Protein AF-0000000078666776 (afdb_homodimer)

pLDDT: mean 82.22, std 18.68, range [24.72, 98.38]

Sequence (382 aa):
MGSRRWSPWGASTTGSMFREFEDMRRDIERMFEETIQDIGRVPKELVREYETPSGKVREVGPLVYGYTATIGPDGKPKIREFGNVRPSLGAAATPMLSSELEPLADVITSDKEVKVTIDMPGVSKQDIKISAYDSTVEVSTVENAKRRYYKVVELPPETDIETAKSTFTNGILEITFNKKAKPKGREIKVEMGSRRWSPWGASTTGSMFREFEDMRRDIERMFEETIQDIGRVPKELVREYETPSGKVREVGPLVYGYTATIGPDGKPKIREFGNVRPSLGAAATPMLSSELEPLADVITSDKEVKVTIDMPGVSKQDIKISAYDSTVEVSTVENAKRRYYKVVELPPETDIETAKSTFTNGILEITFNKKAKPKGREIKVE

Structure (mmCIF, N/CA/C/O backbone):
data_AF-0000000078666776-model_v1
#
loop_
_entity.id
_entity.type
_entity.pdbx_description
1 polymer 'Putative heat shock protein Hsp20'
#
loop_
_atom_site.group_PDB
_atom_site.id
_atom_site.type_symbol
_atom_site.label_atom_id
_atom_site.label_alt_id
_atom_site.label_comp_id
_atom_site.label_asym_id
_atom_site.label_entity_id
_atom_site.label_seq_id
_atom_site.pdbx_PDB_ins_code
_atom_site.Cartn_x
_atom_site.Cartn_y
_atom_site.Cartn_z
_atom_site.occupancy
_atom_site.B_iso_or_equiv
_atom_site.auth_seq_id
_atom_site.auth_comp_id
_atom_site.auth_asym_id
_atom_site.auth_atom_id
_atom_site.pdbx_PDB_model_num
ATOM 1 N N . MET A 1 1 ? 31.906 26.391 -41.875 1 24.98 1 MET A N 1
ATOM 2 C CA . MET A 1 1 ? 32.562 25.984 -40.625 1 24.98 1 MET A CA 1
ATOM 3 C C . MET A 1 1 ? 31.516 25.578 -39.594 1 24.98 1 MET A C 1
ATOM 5 O O . MET A 1 1 ? 30.797 26.438 -39.062 1 24.98 1 MET A O 1
ATOM 9 N N . GLY A 1 2 ? 30.844 24.422 -39.656 1 29.48 2 GLY A N 1
ATOM 10 C CA . GLY A 1 2 ? 29.609 23.953 -39.031 1 29.48 2 GLY A CA 1
ATOM 11 C C . GLY A 1 2 ? 29.734 23.703 -37.562 1 29.48 2 GLY A C 1
ATOM 12 O O . GLY A 1 2 ? 30.688 23.094 -37.094 1 29.48 2 GLY A O 1
ATOM 13 N N . SER A 1 3 ? 29.234 24.594 -36.625 1 32.06 3 SER A N 1
ATOM 14 C CA . SER A 1 3 ? 29.344 24.703 -35.188 1 32.06 3 SER A CA 1
ATOM 15 C C . SER A 1 3 ? 28.828 23.453 -34.5 1 32.06 3 SER A C 1
ATOM 17 O O . SER A 1 3 ? 27.688 23.031 -34.719 1 32.06 3 SER A O 1
ATOM 19 N N . ARG A 1 4 ? 29.75 22.422 -34.25 1 33.62 4 ARG A N 1
ATOM 20 C CA . ARG A 1 4 ? 29.547 21.188 -33.5 1 33.62 4 ARG A CA 1
ATOM 21 C C . ARG A 1 4 ? 28.938 21.453 -32.125 1 33.62 4 ARG A C 1
ATOM 23 O O . ARG A 1 4 ? 29.531 22.156 -31.312 1 33.62 4 ARG A O 1
ATOM 30 N N . ARG A 1 5 ? 27.625 21.531 -31.984 1 31.36 5 ARG A N 1
ATOM 31 C CA . ARG A 1 5 ? 26.812 21.781 -30.797 1 31.36 5 ARG A CA 1
ATOM 32 C C . ARG A 1 5 ? 27.188 20.812 -29.672 1 31.36 5 ARG A C 1
ATOM 34 O O . ARG A 1 5 ? 26.75 19.672 -29.656 1 31.36 5 ARG A O 1
ATOM 41 N N . TRP A 1 6 ? 28.438 20.828 -29.094 1 29.7 6 TRP A N 1
ATOM 42 C CA . TRP A 1 6 ? 28.984 20.016 -28 1 29.7 6 TRP A CA 1
ATOM 43 C C . TRP A 1 6 ? 28.188 20.234 -26.719 1 29.7 6 TRP A C 1
ATOM 45 O O . TRP A 1 6 ? 28.141 21.344 -26.188 1 29.7 6 TRP A O 1
ATOM 55 N N . SER A 1 7 ? 26.906 19.953 -26.625 1 33.72 7 SER A N 1
ATOM 56 C CA . SER A 1 7 ? 26.328 20.281 -25.312 1 33.72 7 SER A CA 1
ATOM 57 C C . SER A 1 7 ? 27.016 19.5 -24.203 1 33.72 7 SER A C 1
ATOM 59 O O . SER A 1 7 ? 27.156 18.281 -24.281 1 33.72 7 SER A O 1
ATOM 61 N N . PRO A 1 8 ? 27.891 20 -23.344 1 32.22 8 PRO A N 1
ATOM 62 C CA . PRO A 1 8 ? 28.75 19.547 -22.25 1 32.22 8 PRO A CA 1
ATOM 63 C C . PRO A 1 8 ? 28.016 18.703 -21.219 1 32.22 8 PRO A C 1
ATOM 65 O O .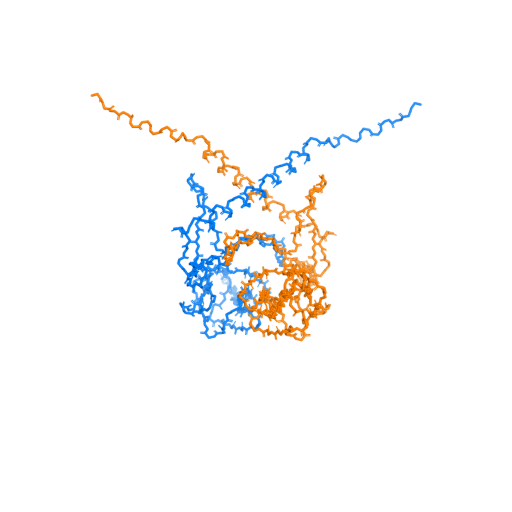 PRO A 1 8 ? 28.594 18.359 -20.172 1 32.22 8 PRO A O 1
ATOM 68 N N . TRP A 1 9 ? 26.719 18.781 -21.047 1 38.09 9 TRP A N 1
ATOM 69 C CA . TRP A 1 9 ? 26.172 17.969 -19.969 1 38.09 9 TRP A CA 1
ATOM 70 C C . TRP A 1 9 ? 26.469 16.484 -20.219 1 38.09 9 TRP A C 1
ATOM 72 O O . TRP A 1 9 ? 25.953 15.898 -21.172 1 38.09 9 TRP A O 1
ATOM 82 N N . GLY A 1 10 ? 27.641 15.891 -19.891 1 33.69 10 GLY A N 1
ATOM 83 C CA . GLY A 1 10 ? 28.375 14.719 -20.359 1 33.69 10 GLY A CA 1
ATOM 84 C C . GLY A 1 10 ? 27.641 13.422 -20.109 1 33.69 10 GLY A C 1
ATOM 85 O O . GLY A 1 10 ? 26.781 13.344 -19.234 1 33.69 10 GLY A O 1
ATOM 86 N N . ALA A 1 11 ? 27.516 12.383 -20.891 1 42.06 11 ALA A N 1
ATOM 87 C CA . ALA A 1 11 ? 27.062 11.008 -21.094 1 42.06 11 ALA A CA 1
ATOM 88 C C . ALA A 1 11 ? 27.359 10.141 -19.875 1 42.06 11 ALA A C 1
ATOM 90 O O . ALA A 1 11 ? 26.609 9.211 -19.578 1 42.06 11 ALA A O 1
ATOM 91 N N . SER A 1 12 ? 28.422 10.211 -18.969 1 44.97 12 SER A N 1
ATOM 92 C CA . SER A 1 12 ? 29 9.32 -17.969 1 44.97 12 SER A CA 1
ATOM 93 C C . SER A 1 12 ? 28.203 9.383 -16.656 1 44.97 12 SER A C 1
ATOM 95 O O . SER A 1 12 ? 27.953 8.352 -16.031 1 44.97 12 SER A O 1
ATOM 97 N N . THR A 1 13 ? 27.906 10.5 -16.094 1 48.16 13 THR A N 1
ATOM 98 C CA . THR A 1 13 ? 27.266 10.617 -14.789 1 48.16 13 THR A CA 1
ATOM 99 C C . THR A 1 13 ? 25.859 10.047 -14.828 1 48.16 13 THR A C 1
ATOM 101 O O . THR A 1 13 ? 25.438 9.328 -13.914 1 48.16 13 THR A O 1
ATOM 104 N N . THR A 1 14 ? 25.25 10.297 -15.883 1 51.97 14 THR A N 1
ATOM 105 C CA . THR A 1 14 ? 23.891 9.789 -16.016 1 51.97 14 THR A CA 1
ATOM 106 C C . THR A 1 14 ? 23.891 8.266 -16.141 1 51.97 14 THR A C 1
ATOM 108 O O . THR A 1 14 ? 23.078 7.586 -15.508 1 51.97 14 THR A O 1
ATOM 111 N N . GLY A 1 15 ? 24.906 7.797 -16.922 1 51 15 GLY A N 1
ATOM 112 C CA . GLY A 1 15 ? 25.062 6.359 -17.078 1 51 15 GLY A CA 1
ATOM 113 C C . GLY A 1 15 ? 25.344 5.645 -15.773 1 51 15 GLY A C 1
ATOM 114 O O . GLY A 1 15 ? 24.812 4.562 -15.523 1 51 15 GLY A O 1
ATOM 115 N N . SER A 1 16 ? 26.172 6.422 -14.859 1 55.5 16 SER A N 1
ATOM 116 C CA . SER A 1 16 ? 26.562 5.824 -13.586 1 55.5 16 SER A CA 1
ATOM 117 C C . SER A 1 16 ? 25.375 5.762 -12.625 1 55.5 16 SER A C 1
ATOM 119 O O . SER A 1 16 ? 25.141 4.727 -11.992 1 55.5 16 SER A O 1
ATOM 121 N N . MET A 1 17 ? 24.688 6.812 -12.672 1 53.75 17 MET A N 1
ATOM 122 C CA . MET A 1 17 ? 23.578 6.832 -11.727 1 53.75 17 MET A CA 1
ATOM 123 C C . MET A 1 17 ? 22.516 5.824 -12.117 1 53.75 17 MET A C 1
ATOM 125 O O . MET A 1 17 ? 21.953 5.145 -11.258 1 53.75 17 MET A O 1
ATOM 129 N N . PHE A 1 18 ? 22.391 5.699 -13.531 1 57.72 18 PHE A N 1
ATOM 130 C CA . PHE A 1 18 ? 21.422 4.719 -13.992 1 57.72 18 PHE A CA 1
ATOM 131 C C . PHE A 1 18 ? 21.859 3.305 -13.625 1 57.72 18 PHE A C 1
ATOM 133 O O . PHE A 1 18 ? 21.031 2.486 -13.195 1 57.72 18 PHE A O 1
ATOM 140 N N . ARG A 1 19 ? 23.062 3.109 -13.844 1 60.41 19 ARG A N 1
ATOM 141 C CA . ARG A 1 19 ? 23.594 1.802 -13.484 1 60.41 19 ARG A CA 1
ATOM 142 C C . ARG A 1 19 ? 23.469 1.542 -11.992 1 60.41 19 ARG A C 1
ATOM 144 O O . ARG A 1 19 ? 23.156 0.423 -11.57 1 60.41 19 ARG A O 1
ATOM 151 N N . GLU A 1 20 ? 23.594 2.658 -11.32 1 56.59 20 GLU A N 1
ATOM 152 C CA . GLU A 1 20 ? 23.5 2.52 -9.875 1 56.59 20 GLU A CA 1
ATOM 153 C C . GLU A 1 20 ? 22.062 2.201 -9.438 1 56.59 20 GLU A C 1
ATOM 155 O O . GLU A 1 20 ? 21.859 1.333 -8.586 1 56.59 20 GLU A O 1
ATOM 160 N N . PHE A 1 21 ? 21.141 2.742 -10.023 1 58.09 21 PHE A N 1
ATOM 161 C CA . PHE A 1 21 ? 19.734 2.482 -9.68 1 58.09 21 PHE A CA 1
ATOM 162 C C . PHE A 1 21 ? 19.344 1.069 -10.094 1 58.09 21 PHE A C 1
ATOM 164 O O . PHE A 1 21 ? 18.672 0.366 -9.328 1 58.09 21 PHE A O 1
ATOM 171 N N . GLU A 1 22 ? 19.688 0.823 -11.297 1 63.97 22 GLU A N 1
ATOM 172 C CA . GLU A 1 22 ? 19.406 -0.538 -11.742 1 63.97 22 GLU A CA 1
ATOM 173 C C . GLU A 1 22 ? 20.047 -1.567 -10.812 1 63.97 22 GLU A C 1
ATOM 175 O O . GLU A 1 22 ? 19.453 -2.611 -10.539 1 63.97 22 GLU A O 1
ATOM 180 N N . ASP A 1 23 ? 21.172 -1.152 -10.359 1 62.97 23 ASP A N 1
ATOM 181 C CA . ASP A 1 23 ? 21.859 -2.037 -9.414 1 62.97 23 ASP A CA 1
ATOM 182 C C . ASP A 1 23 ? 21.094 -2.109 -8.094 1 62.97 23 ASP A C 1
ATOM 184 O O . ASP A 1 23 ? 20.969 -3.184 -7.496 1 62.97 23 ASP A O 1
ATOM 188 N N . MET A 1 24 ? 20.562 -0.972 -7.691 1 62.91 24 MET A N 1
ATOM 189 C CA . MET A 1 24 ? 19.781 -0.947 -6.457 1 62.91 24 MET A CA 1
ATOM 190 C C . MET A 1 24 ? 18.531 -1.802 -6.59 1 62.91 24 MET A C 1
ATOM 192 O O . MET A 1 24 ? 18.219 -2.588 -5.695 1 62.91 24 MET A O 1
ATOM 196 N N . ARG A 1 25 ? 17.875 -1.648 -7.68 1 67.12 25 ARG A N 1
ATOM 197 C CA . ARG A 1 25 ? 16.672 -2.451 -7.93 1 67.12 25 ARG A CA 1
ATOM 198 C C . ARG A 1 25 ? 17 -3.941 -7.91 1 67.12 25 ARG A C 1
ATOM 200 O O . ARG A 1 25 ? 16.281 -4.734 -7.301 1 67.12 25 ARG A O 1
ATOM 207 N N . ARG A 1 26 ? 18.047 -4.23 -8.531 1 70.31 26 ARG A N 1
ATOM 208 C CA . ARG A 1 26 ? 18.469 -5.629 -8.57 1 70.31 26 ARG A CA 1
ATOM 209 C C . ARG A 1 26 ? 18.828 -6.133 -7.176 1 70.31 26 ARG A C 1
ATOM 211 O O . ARG A 1 26 ? 18.516 -7.277 -6.832 1 70.31 26 ARG A O 1
ATOM 218 N N . ASP A 1 27 ? 19.469 -5.18 -6.453 1 68.81 27 ASP A N 1
ATOM 219 C CA . ASP A 1 27 ? 19.828 -5.551 -5.09 1 68.81 27 ASP A CA 1
ATOM 220 C C . ASP A 1 27 ? 18.578 -5.758 -4.227 1 68.81 27 ASP A C 1
ATOM 222 O O . ASP A 1 27 ? 18.516 -6.703 -3.439 1 68.81 27 ASP A O 1
ATOM 226 N N . ILE A 1 28 ? 17.609 -4.945 -4.48 1 70.56 28 ILE A N 1
ATOM 227 C CA . ILE A 1 28 ? 16.375 -5.062 -3.732 1 70.56 28 ILE A CA 1
ATOM 228 C C . ILE A 1 28 ? 15.664 -6.367 -4.105 1 70.56 28 ILE A C 1
ATOM 230 O O . ILE A 1 28 ? 15.227 -7.113 -3.227 1 70.56 28 ILE A O 1
ATOM 234 N N . GLU A 1 29 ? 15.664 -6.562 -5.32 1 75 29 GLU A N 1
ATOM 235 C CA . GLU A 1 29 ? 15.039 -7.797 -5.789 1 75 29 GLU A CA 1
ATOM 236 C C . GLU A 1 29 ? 15.75 -9.023 -5.227 1 75 29 GLU A C 1
ATOM 238 O O . GLU A 1 29 ? 15.109 -9.977 -4.781 1 75 29 GLU A O 1
ATOM 243 N N . ARG A 1 30 ? 17.016 -8.906 -5.223 1 76.12 30 ARG A N 1
ATOM 244 C CA . ARG A 1 30 ? 17.812 -10.016 -4.691 1 76.12 30 ARG A CA 1
ATOM 245 C C . ARG A 1 30 ? 17.578 -10.18 -3.195 1 76.12 30 ARG A C 1
ATOM 247 O O . ARG A 1 30 ? 17.422 -11.297 -2.705 1 76.12 30 ARG A O 1
ATOM 254 N N . MET A 1 31 ? 17.531 -9.078 -2.576 1 75.62 31 MET A N 1
ATOM 255 C CA . MET A 1 31 ? 17.297 -9.102 -1.136 1 75.62 31 MET A CA 1
ATOM 256 C C . MET A 1 31 ? 15.945 -9.719 -0.818 1 75.62 31 MET A C 1
ATOM 258 O O . MET A 1 31 ? 15.836 -10.57 0.071 1 75.62 31 MET A O 1
ATOM 262 N N . PHE A 1 32 ? 14.977 -9.406 -1.55 1 80.25 32 PHE A N 1
ATOM 263 C CA . PHE A 1 32 ? 13.641 -9.938 -1.323 1 80.25 32 PHE A CA 1
ATOM 264 C C . PHE A 1 32 ? 13.594 -11.43 -1.642 1 80.25 32 PHE A C 1
ATOM 266 O O . PHE A 1 32 ? 12.961 -12.203 -0.915 1 80.25 32 PHE A O 1
ATOM 273 N N . GLU A 1 33 ? 14.242 -11.703 -2.65 1 82.06 33 GLU A N 1
ATOM 274 C CA . GLU A 1 33 ? 14.266 -13.109 -3.033 1 82.06 33 GLU A CA 1
ATOM 275 C C . GLU A 1 33 ? 14.938 -13.961 -1.962 1 82.06 33 GLU A C 1
ATOM 277 O O . GLU A 1 33 ? 14.422 -15.016 -1.582 1 82.06 33 GLU A O 1
ATOM 282 N N . GLU A 1 34 ? 15.984 -13.453 -1.483 1 80.06 34 GLU A N 1
ATOM 283 C CA . GLU A 1 34 ? 16.719 -14.188 -0.458 1 80.06 34 GLU A CA 1
ATOM 284 C C . GLU A 1 34 ? 15.938 -14.227 0.856 1 80.06 34 GLU A C 1
ATOM 286 O O . GLU A 1 34 ? 15.867 -15.266 1.513 1 80.06 34 GLU A O 1
ATOM 291 N N . THR A 1 35 ? 15.383 -13.164 1.166 1 79.25 35 THR A N 1
ATOM 292 C CA . THR A 1 35 ? 14.695 -13.023 2.449 1 79.25 35 THR A CA 1
ATOM 293 C C . THR A 1 35 ? 13.469 -13.93 2.506 1 79.25 35 THR A C 1
ATOM 295 O O . THR A 1 35 ? 13.273 -14.656 3.48 1 79.25 35 THR A O 1
ATOM 298 N N . ILE A 1 36 ? 12.75 -13.953 1.398 1 83.31 36 ILE A N 1
ATOM 299 C CA . ILE A 1 36 ? 11.484 -14.68 1.421 1 83.31 36 ILE A CA 1
ATOM 300 C C . ILE A 1 36 ? 11.75 -16.188 1.388 1 83.31 36 ILE A C 1
ATOM 302 O O . ILE A 1 36 ? 10.891 -16.984 1.772 1 83.31 36 ILE A O 1
ATOM 306 N N . GLN A 1 37 ? 12.953 -16.484 0.99 1 84.56 37 GLN A N 1
ATOM 307 C CA . GLN A 1 37 ? 13.289 -17.906 0.882 1 84.56 37 GLN A CA 1
ATOM 308 C C . GLN A 1 37 ? 13.875 -18.422 2.186 1 84.56 37 GLN A C 1
ATOM 310 O O . GLN A 1 37 ? 13.953 -19.641 2.393 1 84.56 37 GLN A O 1
ATOM 315 N N . ASP A 1 38 ? 14.273 -17.5 2.98 1 85.38 38 ASP A N 1
ATOM 316 C CA . ASP A 1 38 ? 14.766 -17.891 4.297 1 85.38 38 ASP A CA 1
ATOM 317 C C . ASP A 1 38 ? 13.617 -18.062 5.285 1 85.38 38 ASP A C 1
ATOM 319 O O . ASP A 1 38 ? 13.422 -17.219 6.176 1 85.38 38 ASP A O 1
ATOM 323 N N . ILE A 1 39 ? 13 -19.188 5.285 1 84.75 39 ILE A N 1
ATOM 324 C CA . ILE A 1 39 ? 11.742 -19.453 5.973 1 84.75 39 ILE A CA 1
ATOM 325 C C . ILE A 1 39 ? 11.938 -19.297 7.48 1 84.75 39 ILE A C 1
ATOM 327 O O . ILE A 1 39 ? 11.008 -18.906 8.195 1 84.75 39 ILE A O 1
ATOM 331 N N . GLY A 1 40 ? 13.109 -19.594 7.895 1 88.56 40 GLY A N 1
ATOM 332 C CA . GLY A 1 40 ? 13.383 -19.484 9.312 1 88.56 40 GLY A CA 1
ATOM 333 C C . GLY A 1 40 ? 13.312 -18.047 9.82 1 88.56 40 GLY A C 1
ATOM 334 O O . GLY A 1 40 ? 13.109 -17.812 11.016 1 88.56 40 GLY A O 1
ATOM 335 N N . ARG A 1 41 ? 13.359 -17.141 8.945 1 88.75 41 ARG A N 1
ATOM 336 C CA . ARG A 1 41 ? 13.367 -15.734 9.336 1 88.75 41 ARG A CA 1
ATOM 337 C C . ARG A 1 41 ? 11.984 -15.109 9.156 1 88.75 41 ARG A C 1
ATOM 339 O O . ARG A 1 41 ? 11.719 -14.023 9.672 1 88.75 41 ARG A O 1
ATOM 346 N N . VAL A 1 42 ? 11.195 -15.812 8.422 1 91.75 42 VAL A N 1
ATOM 347 C CA . VAL A 1 42 ? 9.875 -15.273 8.141 1 91.75 42 VAL A CA 1
ATOM 348 C C . VAL A 1 42 ? 8.93 -15.578 9.297 1 91.75 42 VAL A C 1
ATOM 350 O O . VAL A 1 42 ? 8.867 -16.719 9.773 1 91.75 42 VAL A O 1
ATOM 353 N N . PRO A 1 43 ? 8.289 -14.531 9.742 1 93.5 43 PRO A N 1
ATOM 354 C CA . PRO A 1 43 ? 7.309 -14.797 10.797 1 93.5 43 PRO A CA 1
ATOM 355 C C . PRO A 1 43 ? 6.32 -15.898 10.422 1 93.5 43 PRO A C 1
ATOM 357 O O . PRO A 1 43 ? 5.883 -15.977 9.266 1 93.5 43 PRO A O 1
ATOM 360 N N . LYS A 1 44 ? 5.965 -16.672 11.375 1 92.62 44 LYS A N 1
ATOM 361 C CA . LYS A 1 44 ? 5.121 -17.844 11.156 1 92.62 44 LYS A CA 1
ATOM 362 C C . LYS A 1 44 ? 3.766 -17.438 10.578 1 92.62 44 LYS A C 1
ATOM 364 O O . LYS A 1 44 ? 3.166 -18.188 9.805 1 92.62 44 LYS A O 1
ATOM 369 N N . GLU A 1 45 ? 3.344 -16.25 10.898 1 92.81 45 GLU A N 1
ATOM 370 C CA . GLU A 1 45 ? 2.035 -15.773 10.461 1 92.81 45 GLU A CA 1
ATOM 371 C C . GLU A 1 45 ? 2.016 -15.523 8.953 1 92.81 45 GLU A C 1
ATOM 373 O O . GLU A 1 45 ? 0.945 -15.398 8.352 1 92.81 45 GLU A O 1
ATOM 378 N N . LEU A 1 46 ? 3.221 -15.492 8.367 1 93.19 46 LEU A N 1
ATOM 379 C CA . LEU A 1 46 ? 3.32 -15.234 6.934 1 93.19 46 LEU A CA 1
ATOM 380 C C . LEU A 1 46 ? 3.605 -16.531 6.172 1 93.19 46 LEU A C 1
ATOM 382 O O . LEU A 1 46 ? 3.898 -16.5 4.977 1 93.19 46 LEU A O 1
ATOM 386 N N . VAL A 1 47 ? 3.525 -17.594 6.902 1 93.5 47 VAL A N 1
ATOM 387 C CA . VAL A 1 47 ? 3.812 -18.891 6.297 1 93.5 47 VAL A CA 1
ATOM 388 C C . VAL A 1 47 ? 2.598 -19.812 6.426 1 93.5 47 VAL A C 1
ATOM 390 O O . VAL A 1 47 ? 2.057 -19.984 7.523 1 93.5 47 VAL A O 1
ATOM 393 N N . ARG A 1 48 ? 2.178 -20.25 5.297 1 91.5 48 ARG A N 1
ATOM 394 C CA . ARG A 1 48 ? 1.113 -21.25 5.273 1 91.5 48 ARG A CA 1
ATOM 395 C C . ARG A 1 48 ? 1.605 -22.562 4.664 1 91.5 48 ARG A C 1
ATOM 397 O O . ARG A 1 48 ? 2.088 -22.578 3.531 1 91.5 48 ARG A O 1
ATOM 404 N N . GLU A 1 49 ? 1.458 -23.578 5.406 1 92.25 49 GLU A N 1
ATOM 405 C CA . GLU A 1 49 ? 1.886 -24.891 4.934 1 92.25 49 GLU A CA 1
ATOM 406 C C . GLU A 1 49 ? 0.729 -25.875 4.949 1 92.25 49 GLU A C 1
ATOM 408 O O . GLU A 1 49 ? -0.048 -25.922 5.902 1 92.25 49 GLU A O 1
ATOM 413 N N . TYR A 1 50 ? 0.63 -26.516 3.801 1 91.12 50 TYR A N 1
ATOM 414 C CA . TYR A 1 50 ? -0.41 -27.531 3.738 1 91.12 50 TYR A CA 1
ATOM 415 C C . TYR A 1 50 ? -0.007 -28.672 2.803 1 91.12 50 TYR A C 1
ATOM 417 O O . TYR A 1 50 ? 0.939 -28.531 2.023 1 91.12 50 TYR A O 1
ATOM 425 N N . GLU A 1 51 ? -0.719 -29.828 3.016 1 92.38 51 GLU A N 1
ATOM 426 C CA . GLU A 1 51 ? -0.413 -31.031 2.234 1 92.38 51 GLU A CA 1
ATOM 427 C C . GLU A 1 51 ? -1.338 -31.141 1.025 1 92.38 51 GLU A C 1
ATOM 429 O O . GLU A 1 51 ? -2.533 -30.859 1.12 1 92.38 51 GLU A O 1
ATOM 434 N N . THR A 1 52 ? -0.739 -31.453 -0.095 1 85.06 52 THR A N 1
ATOM 435 C CA . THR A 1 52 ? -1.482 -31.781 -1.309 1 85.06 52 THR A CA 1
ATOM 436 C C . THR A 1 52 ? -1.134 -33.188 -1.8 1 85.06 52 THR A C 1
ATOM 438 O O . THR A 1 52 ? -0.195 -33.812 -1.3 1 85.06 52 THR A O 1
ATOM 441 N N . PRO A 1 53 ? -1.942 -33.719 -2.631 1 84.31 53 PRO A N 1
ATOM 442 C CA . PRO A 1 53 ? -1.585 -35.031 -3.182 1 84.31 53 PRO A CA 1
ATOM 443 C C . PRO A 1 53 ? -0.196 -35.031 -3.814 1 84.31 53 PRO A C 1
ATOM 445 O O . PRO A 1 53 ? 0.459 -36.062 -3.852 1 84.31 53 PRO A O 1
ATOM 448 N N . SER A 1 54 ? 0.324 -33.938 -4.246 1 84.44 54 SER A N 1
ATOM 449 C CA . SER A 1 54 ? 1.61 -33.812 -4.922 1 84.44 54 SER A CA 1
ATOM 450 C C . SER A 1 54 ? 2.73 -33.5 -3.936 1 84.44 54 SER A C 1
ATOM 452 O O . SER A 1 54 ? 3.891 -33.375 -4.328 1 84.44 54 SER A O 1
ATOM 454 N N . GLY A 1 55 ? 2.348 -33.406 -2.682 1 88.31 55 GLY A N 1
ATOM 455 C CA . GLY A 1 55 ? 3.359 -33.156 -1.666 1 88.31 55 GLY A CA 1
ATOM 456 C C . GLY A 1 55 ? 3.068 -31.922 -0.83 1 88.31 55 GLY A C 1
ATOM 457 O O . GLY A 1 55 ? 1.994 -31.328 -0.939 1 88.31 55 GLY A O 1
ATOM 458 N N . LYS A 1 56 ? 4.07 -31.609 0.014 1 90.62 56 LYS A N 1
ATOM 459 C CA . LYS A 1 56 ? 3.928 -30.469 0.909 1 90.62 56 LYS A CA 1
ATOM 460 C C . LYS A 1 56 ? 4.098 -29.141 0.153 1 90.62 56 LYS A C 1
ATOM 462 O O . LYS A 1 56 ? 5.008 -29.016 -0.667 1 90.62 56 LYS A O 1
ATOM 467 N N . VAL A 1 57 ? 3.158 -28.25 0.404 1 90.44 57 VAL A N 1
ATOM 468 C CA . VAL A 1 57 ? 3.189 -26.938 -0.244 1 90.44 57 VAL A CA 1
ATOM 469 C C . VAL A 1 57 ? 3.35 -25.844 0.808 1 90.44 57 VAL A C 1
ATOM 471 O O . VAL A 1 57 ? 2.762 -25.922 1.889 1 90.44 57 VAL A O 1
ATOM 474 N N . ARG A 1 58 ? 4.219 -24.891 0.462 1 90.19 58 ARG A N 1
ATOM 475 C CA . ARG A 1 58 ? 4.438 -23.766 1.363 1 90.19 58 ARG A CA 1
ATOM 476 C C . ARG A 1 58 ? 4.219 -22.438 0.643 1 90.19 58 ARG A C 1
ATOM 478 O O . ARG A 1 58 ? 4.762 -22.219 -0.442 1 90.19 58 ARG A O 1
ATOM 485 N N . GLU A 1 59 ? 3.35 -21.688 1.23 1 91.62 59 GLU A N 1
ATOM 486 C CA . GLU A 1 59 ? 3.139 -20.312 0.758 1 91.62 59 GLU A CA 1
ATOM 487 C C . GLU A 1 59 ? 3.703 -19.297 1.744 1 91.62 59 GLU A C 1
ATOM 489 O O . GLU A 1 59 ? 3.596 -19.484 2.959 1 91.62 59 GLU A O 1
ATOM 494 N N . VAL A 1 60 ? 4.371 -18.266 1.194 1 93.38 60 VAL A N 1
ATOM 495 C CA . VAL A 1 60 ? 5.004 -17.281 2.053 1 93.38 60 VAL A CA 1
ATOM 496 C C . VAL A 1 60 ? 4.605 -15.875 1.601 1 93.38 60 VAL A C 1
ATOM 498 O O . VAL A 1 60 ? 4.555 -15.594 0.401 1 93.38 60 VAL A O 1
ATOM 501 N N . GLY A 1 61 ? 4.465 -14.984 2.682 1 91.06 61 GLY A N 1
ATOM 502 C CA . GLY A 1 61 ? 4.316 -13.57 2.391 1 91.06 61 GLY A CA 1
ATOM 503 C C . GLY A 1 61 ? 2.936 -13.031 2.721 1 91.06 61 GLY A C 1
ATOM 504 O O . GLY A 1 61 ? 2.146 -13.711 3.389 1 91.06 61 GLY A O 1
ATOM 505 N N . PRO A 1 62 ? 2.596 -11.961 2.238 1 92.31 62 PRO A N 1
ATOM 506 C CA . PRO A 1 62 ? 3.467 -11.078 1.455 1 92.31 62 PRO A CA 1
ATOM 507 C C . PRO A 1 62 ? 4.473 -10.32 2.318 1 92.31 62 PRO A C 1
ATOM 509 O O . PRO A 1 62 ? 4.156 -9.938 3.447 1 92.31 62 PRO A O 1
ATOM 512 N N . LEU A 1 63 ? 5.68 -10.133 1.775 1 92.88 63 LEU A N 1
ATOM 513 C CA . LEU A 1 63 ? 6.562 -9.062 2.229 1 92.88 63 LEU A CA 1
ATOM 514 C C . LEU A 1 63 ? 6.309 -7.781 1.446 1 92.88 63 LEU A C 1
ATOM 516 O O . LEU A 1 63 ? 6.109 -7.82 0.23 1 92.88 63 LEU A O 1
ATOM 520 N N . VAL A 1 64 ? 6.25 -6.77 2.15 1 93.69 64 VAL A N 1
ATOM 521 C CA . VAL A 1 64 ? 5.961 -5.477 1.539 1 93.69 64 VAL A CA 1
ATOM 522 C C . VAL A 1 64 ? 6.957 -4.434 2.037 1 93.69 64 VAL A C 1
ATOM 524 O O . VAL A 1 64 ? 7.238 -4.359 3.236 1 93.69 64 VAL A O 1
ATOM 527 N N . TYR A 1 65 ? 7.484 -3.65 1.055 1 89.81 65 TYR A N 1
ATOM 528 C CA . TYR A 1 65 ? 8.312 -2.494 1.385 1 89.81 65 TYR A CA 1
ATOM 529 C C . TYR A 1 65 ? 8.086 -1.358 0.396 1 89.81 65 TYR A C 1
ATOM 531 O O . TYR A 1 65 ? 8.055 -1.578 -0.817 1 89.81 65 TYR A O 1
ATOM 539 N N . GLY A 1 66 ? 7.891 -0.105 1 1 88.88 66 GLY A N 1
ATOM 540 C CA . GLY A 1 66 ? 7.68 1.024 0.107 1 88.88 66 GLY A CA 1
ATOM 541 C C . GLY A 1 66 ? 7.82 2.367 0.799 1 88.88 66 GLY A C 1
ATOM 542 O O . GLY A 1 66 ? 8.109 2.426 1.996 1 88.88 66 GLY A O 1
ATOM 543 N N . TYR A 1 67 ? 7.652 3.441 -0.061 1 88.19 67 TYR A N 1
ATOM 544 C CA . TYR A 1 67 ? 7.73 4.828 0.38 1 88.19 67 TYR A CA 1
ATOM 545 C C . TYR A 1 67 ? 6.539 5.629 -0.126 1 88.19 67 TYR A C 1
ATOM 547 O O . TYR A 1 67 ? 5.973 5.316 -1.175 1 88.19 67 TYR A O 1
ATOM 555 N N . THR A 1 68 ? 6.238 6.535 0.667 1 92.94 68 THR A N 1
ATOM 556 C CA . THR A 1 68 ? 5.266 7.535 0.235 1 92.94 68 THR A CA 1
ATOM 557 C C . THR A 1 68 ? 5.805 8.945 0.464 1 92.94 68 THR A C 1
ATOM 559 O O . THR A 1 68 ? 6.625 9.164 1.356 1 92.94 68 THR A O 1
ATOM 562 N N . ALA A 1 69 ? 5.371 9.844 -0.413 1 92.12 69 ALA A N 1
ATOM 563 C CA . ALA A 1 69 ? 5.75 11.242 -0.252 1 92.12 69 ALA A CA 1
ATOM 564 C C . ALA A 1 69 ? 4.551 12.164 -0.465 1 92.12 69 ALA A C 1
ATOM 566 O O . ALA A 1 69 ? 3.771 11.969 -1.402 1 92.12 69 ALA A O 1
ATOM 567 N N . THR A 1 70 ? 4.441 13.133 0.411 1 92.88 70 THR A N 1
ATOM 568 C CA . THR A 1 70 ? 3.387 14.141 0.31 1 92.88 70 THR A CA 1
ATOM 569 C C . THR A 1 70 ? 3.924 15.523 0.662 1 92.88 70 THR A C 1
ATOM 571 O O . THR A 1 70 ? 4.992 15.648 1.262 1 92.88 70 THR A O 1
ATOM 574 N N . ILE A 1 71 ? 3.252 16.5 0.163 1 91.25 71 ILE A N 1
ATOM 575 C CA . ILE A 1 71 ? 3.387 17.859 0.638 1 91.25 71 ILE A CA 1
ATOM 576 C C . ILE A 1 71 ? 2.049 18.359 1.188 1 91.25 71 ILE A C 1
ATOM 578 O O . ILE A 1 71 ? 1.043 18.359 0.475 1 91.25 71 ILE A O 1
ATOM 582 N N . GLY A 1 72 ? 2.025 18.688 2.422 1 88 72 GLY A N 1
ATOM 583 C CA . GLY A 1 72 ? 0.827 19.234 3.037 1 88 72 GLY A CA 1
ATOM 584 C C . GLY A 1 72 ? 0.759 20.75 2.973 1 88 72 GLY A C 1
ATOM 585 O O . GLY A 1 72 ? 1.512 21.375 2.227 1 88 72 GLY A O 1
ATOM 586 N N . PRO A 1 73 ? -0.171 21.281 3.738 1 86.62 73 PRO A N 1
ATOM 587 C CA . PRO A 1 73 ? -0.369 22.734 3.713 1 86.62 73 PRO A CA 1
ATOM 588 C C . PRO A 1 73 ? 0.867 23.5 4.168 1 86.62 73 PRO A C 1
ATOM 590 O O . PRO A 1 73 ? 1.019 24.688 3.84 1 86.62 73 PRO A O 1
ATOM 593 N N . ASP A 1 74 ? 1.725 22.859 4.898 1 83.88 74 ASP A N 1
ATOM 594 C CA . ASP A 1 74 ? 2.908 23.531 5.41 1 83.88 74 ASP A CA 1
ATOM 595 C C . ASP A 1 74 ? 3.994 23.641 4.34 1 83.88 74 ASP A C 1
ATOM 597 O O . ASP A 1 74 ? 5.023 24.281 4.547 1 83.88 74 ASP A O 1
ATOM 601 N N . GLY A 1 75 ? 3.805 22.938 3.252 1 87.12 75 GLY A N 1
ATOM 602 C CA . GLY A 1 75 ? 4.695 23.062 2.107 1 87.12 75 GLY A CA 1
ATOM 603 C C . GLY A 1 75 ? 5.934 22.188 2.221 1 87.12 75 GLY A C 1
ATOM 604 O O . GLY A 1 75 ? 6.789 22.203 1.33 1 87.12 75 GLY A O 1
ATOM 605 N N . LYS A 1 76 ? 6.016 21.469 3.281 1 87.81 76 LYS A N 1
ATOM 606 C CA . LYS A 1 76 ? 7.215 20.656 3.498 1 87.81 76 LYS A CA 1
ATOM 607 C C . LYS A 1 76 ? 6.992 19.219 3.061 1 87.81 76 LYS A C 1
ATOM 609 O O . LYS A 1 76 ? 6 18.594 3.439 1 87.81 76 LYS A O 1
ATOM 614 N N . PRO A 1 77 ? 7.945 18.688 2.299 1 89.5 77 PRO A N 1
ATOM 615 C CA . PRO A 1 77 ? 7.809 17.281 1.917 1 89.5 77 PRO A CA 1
ATOM 616 C C . PRO A 1 77 ? 7.977 16.328 3.1 1 89.5 77 PRO A C 1
ATOM 618 O O . PRO A 1 77 ? 8.844 16.547 3.953 1 89.5 77 PRO A O 1
ATOM 621 N N . LYS A 1 78 ? 7.121 15.414 3.146 1 89.06 78 LYS A N 1
ATOM 622 C CA . LYS A 1 78 ? 7.207 14.336 4.133 1 89.06 78 LYS A CA 1
ATOM 623 C C . LYS A 1 78 ? 7.34 12.977 3.455 1 89.06 78 LYS A C 1
ATOM 625 O O . LYS A 1 78 ? 6.5 12.602 2.635 1 89.06 78 LYS A O 1
ATOM 630 N N . ILE A 1 79 ? 8.367 12.273 3.771 1 89.38 79 ILE A N 1
ATOM 631 C CA . ILE A 1 79 ? 8.617 10.945 3.211 1 89.38 79 ILE A CA 1
ATOM 632 C C . ILE A 1 79 ? 8.508 9.891 4.309 1 89.38 79 ILE A C 1
ATOM 634 O O . ILE A 1 79 ? 9.086 10.047 5.387 1 89.38 79 ILE A O 1
ATOM 638 N N . ARG A 1 80 ? 7.797 8.852 3.992 1 87.31 80 ARG A N 1
ATOM 639 C CA . ARG A 1 80 ? 7.547 7.797 4.973 1 87.31 80 ARG A CA 1
ATOM 640 C C . ARG A 1 80 ? 7.73 6.418 4.355 1 87.31 80 ARG A C 1
ATOM 642 O O . ARG A 1 80 ? 7.418 6.211 3.182 1 87.31 80 ARG A O 1
ATOM 649 N N . GLU A 1 81 ? 8.242 5.578 5.215 1 87.5 81 GLU A N 1
ATOM 650 C CA . GLU A 1 81 ? 8.312 4.172 4.828 1 87.5 81 GLU A CA 1
ATOM 651 C C . GLU A 1 81 ? 7.074 3.406 5.281 1 87.5 81 GLU A C 1
ATOM 653 O O . GLU A 1 81 ? 6.391 3.824 6.219 1 87.5 81 GLU A O 1
ATOM 658 N N . PHE A 1 82 ? 6.777 2.295 4.535 1 92.5 82 PHE A N 1
ATOM 659 C CA . PHE A 1 82 ? 5.699 1.409 4.961 1 92.5 82 PHE A CA 1
ATOM 660 C C . PHE A 1 82 ? 5.992 -0.031 4.559 1 92.5 82 PHE A C 1
ATOM 662 O O . PHE A 1 82 ? 6.949 -0.294 3.83 1 92.5 82 PHE A O 1
ATOM 669 N N . GLY A 1 83 ? 5.172 -0.928 5.195 1 94.81 83 GLY A N 1
ATOM 670 C CA . GLY A 1 83 ? 5.355 -2.346 4.922 1 94.81 83 GLY A CA 1
ATOM 671 C C . GLY A 1 83 ? 5.773 -3.137 6.148 1 94.81 83 GLY A C 1
ATOM 672 O O . GLY A 1 83 ? 5.512 -2.727 7.277 1 94.81 83 GLY A O 1
ATOM 673 N N . ASN A 1 84 ? 6.293 -4.316 5.859 1 94.56 84 ASN A N 1
ATOM 674 C CA . ASN A 1 84 ? 6.668 -5.188 6.969 1 94.56 84 ASN A CA 1
ATOM 675 C C . ASN A 1 84 ? 8.125 -5.621 6.875 1 94.56 84 ASN A C 1
ATOM 677 O O . ASN A 1 84 ? 8.523 -6.605 7.5 1 94.56 84 ASN A O 1
ATOM 681 N N . VAL A 1 85 ? 8.859 -4.879 6.031 1 87.56 85 VAL A N 1
ATOM 682 C CA . VAL A 1 85 ? 10.312 -5.039 5.938 1 87.56 85 VAL A CA 1
ATOM 683 C C . VAL A 1 85 ? 11 -3.752 6.391 1 87.56 85 VAL A C 1
ATOM 685 O O . VAL A 1 85 ? 10.703 -2.668 5.879 1 87.56 85 VAL A O 1
ATOM 688 N N . ARG A 1 86 ? 11.805 -3.887 7.414 1 80.06 86 ARG A N 1
ATOM 689 C CA . ARG A 1 86 ? 12.539 -2.719 7.891 1 80.06 86 ARG A CA 1
ATOM 690 C C . ARG A 1 86 ? 14.031 -2.871 7.633 1 80.06 86 ARG A C 1
ATOM 692 O O . ARG A 1 86 ? 14.617 -3.91 7.945 1 80.06 86 ARG A O 1
ATOM 699 N N . PRO A 1 87 ? 14.539 -1.829 6.902 1 64.31 87 PRO A N 1
ATOM 700 C CA . PRO A 1 87 ? 15.977 -1.914 6.668 1 64.31 87 PRO A CA 1
ATOM 701 C C . PRO A 1 87 ? 16.797 -1.851 7.961 1 64.31 87 PRO A C 1
ATOM 703 O O . PRO A 1 87 ? 16.391 -1.186 8.914 1 64.31 87 PRO A O 1
ATOM 706 N N . SER A 1 88 ? 17.594 -2.879 8.211 1 58.06 88 SER A N 1
ATOM 707 C CA . SER A 1 88 ? 18.438 -2.889 9.391 1 58.06 88 SER A CA 1
ATOM 708 C C . SER A 1 88 ? 19.656 -1.975 9.211 1 58.06 88 SER A C 1
ATOM 710 O O . SER A 1 88 ? 20.203 -1.871 8.109 1 58.06 88 SER A O 1
ATOM 712 N N . LEU A 1 89 ? 19.797 -0.965 10 1 52.25 89 LEU A N 1
ATOM 713 C CA . LEU A 1 89 ? 20.906 -0.023 9.984 1 52.25 89 LEU A CA 1
ATOM 714 C C . LEU A 1 89 ? 22.219 -0.723 10.336 1 52.25 89 LEU A C 1
ATOM 716 O O . LEU A 1 89 ? 23.297 -0.156 10.164 1 52.25 89 LEU A O 1
ATOM 720 N N . GLY A 1 90 ? 22.188 -1.972 10.82 1 45.44 90 GLY A N 1
ATOM 721 C CA . GLY A 1 90 ? 23.453 -2.49 11.312 1 45.44 90 GLY A CA 1
ATOM 722 C C . GLY A 1 90 ? 24.234 -3.279 10.273 1 45.44 90 GLY A C 1
ATOM 723 O O . GLY A 1 90 ? 23.766 -3.438 9.141 1 45.44 90 GLY A O 1
ATOM 724 N N . ALA A 1 91 ? 25.453 -3.568 10.617 1 45.47 91 ALA A N 1
ATOM 725 C CA . ALA A 1 91 ? 26.469 -4.32 9.875 1 45.47 91 ALA A CA 1
ATOM 726 C C . ALA A 1 91 ? 25.859 -5.562 9.227 1 45.47 91 ALA A C 1
ATOM 728 O O . ALA A 1 91 ? 26.297 -5.992 8.156 1 45.47 91 ALA A O 1
ATOM 729 N N . ALA A 1 92 ? 25.203 -6.352 10.047 1 48.91 92 ALA A N 1
ATOM 730 C CA . ALA A 1 92 ? 24.578 -7.559 9.508 1 48.91 92 ALA A CA 1
ATOM 731 C C . ALA A 1 92 ? 23.219 -7.25 8.891 1 48.91 92 ALA A C 1
ATOM 733 O O . ALA A 1 92 ? 22.312 -6.766 9.578 1 48.91 92 ALA A O 1
ATOM 734 N N . ALA A 1 93 ? 23.125 -6.523 7.68 1 54.12 93 ALA A N 1
ATOM 735 C CA . ALA A 1 93 ? 22.219 -5.926 6.707 1 54.12 93 ALA A CA 1
ATOM 736 C C . ALA A 1 93 ? 20.938 -6.762 6.555 1 54.12 93 ALA A C 1
ATOM 738 O O . ALA A 1 93 ? 20.391 -6.855 5.457 1 54.12 93 ALA A O 1
ATOM 739 N N . THR A 1 94 ? 20.641 -7.551 7.664 1 64.44 94 THR A N 1
ATOM 740 C CA . THR A 1 94 ? 19.469 -8.352 7.348 1 64.44 94 THR A CA 1
ATOM 741 C C . THR A 1 94 ? 18.188 -7.598 7.723 1 64.44 94 THR A C 1
ATOM 743 O O . THR A 1 94 ? 18.031 -7.156 8.859 1 64.44 94 THR A O 1
ATOM 746 N N . PRO A 1 95 ? 17.406 -7.43 6.844 1 74.81 95 PRO A N 1
ATOM 747 C CA . PRO A 1 95 ? 16.156 -6.734 7.141 1 74.81 95 PRO A CA 1
ATOM 748 C C . PRO A 1 95 ? 15.32 -7.445 8.203 1 74.81 95 PRO A C 1
ATOM 750 O O . PRO A 1 95 ? 15.359 -8.672 8.305 1 74.81 95 PRO A O 1
ATOM 753 N N . MET A 1 96 ? 14.859 -6.621 9.086 1 84.62 96 MET A N 1
ATOM 754 C CA . MET A 1 96 ? 13.906 -7.156 10.055 1 84.62 96 MET A CA 1
ATOM 755 C C . MET A 1 96 ? 12.523 -7.316 9.438 1 84.62 96 MET A C 1
ATOM 757 O O . MET A 1 96 ? 12.031 -6.402 8.773 1 84.62 96 MET A O 1
ATOM 761 N N . LEU A 1 97 ? 12 -8.5 9.664 1 90.5 97 LEU A N 1
ATOM 762 C CA . LEU A 1 97 ? 10.68 -8.797 9.125 1 90.5 97 LEU A CA 1
ATOM 763 C C . LEU A 1 97 ? 9.633 -8.82 10.234 1 90.5 97 LEU A C 1
ATOM 765 O O . LEU A 1 97 ? 9.906 -9.281 11.344 1 90.5 97 LEU A O 1
ATOM 769 N N . SER A 1 98 ? 8.492 -8.32 9.953 1 93.44 98 SER A N 1
ATOM 770 C CA . SER A 1 98 ? 7.375 -8.32 10.898 1 93.44 98 SER A CA 1
ATOM 771 C C . SER A 1 98 ? 6.137 -8.977 10.289 1 93.44 98 SER A C 1
ATOM 773 O O . SER A 1 98 ? 5.918 -8.891 9.078 1 93.44 98 SER A O 1
ATOM 775 N N . SER A 1 99 ? 5.332 -9.594 11.188 1 93.75 99 SER A N 1
ATOM 776 C CA . SER A 1 99 ? 4.055 -10.125 10.734 1 93.75 99 SER A CA 1
ATOM 777 C C . SER A 1 99 ? 3.021 -9.016 10.57 1 93.75 99 SER A C 1
ATOM 779 O O . SER A 1 99 ? 1.987 -9.219 9.922 1 93.75 99 SER A O 1
ATOM 781 N N . GLU A 1 100 ? 3.322 -7.965 11.18 1 95.56 100 GLU A N 1
ATOM 782 C CA . GLU A 1 100 ? 2.434 -6.809 11.07 1 95.56 100 GLU A CA 1
ATOM 783 C C . GLU A 1 100 ? 2.902 -5.852 9.984 1 95.56 100 GLU A C 1
ATOM 785 O O . GLU A 1 100 ? 4.102 -5.609 9.836 1 95.56 100 GLU A O 1
ATOM 790 N N . LEU A 1 101 ? 1.958 -5.387 9.266 1 95.88 101 LEU A N 1
ATOM 791 C CA . LEU A 1 101 ? 2.244 -4.406 8.227 1 95.88 101 LEU A CA 1
ATOM 792 C C . LEU A 1 101 ? 2.135 -2.986 8.773 1 95.88 101 LEU A C 1
ATOM 794 O O . LEU A 1 101 ? 1.149 -2.645 9.43 1 95.88 101 LEU A O 1
ATOM 798 N N . GLU A 1 102 ? 3.203 -2.254 8.633 1 96.69 102 GLU A N 1
ATOM 799 C CA . GLU A 1 102 ? 3.049 -0.818 8.852 1 96.69 102 GLU A CA 1
ATOM 800 C C . GLU A 1 102 ? 2.303 -0.164 7.691 1 96.69 102 GLU A C 1
ATOM 802 O O . GLU A 1 102 ? 2.807 -0.12 6.566 1 96.69 102 GLU A O 1
ATOM 807 N N . PRO A 1 103 ? 1.145 0.344 7.945 1 97.25 103 PRO A N 1
ATOM 808 C CA . PRO A 1 103 ? 0.315 0.855 6.852 1 97.25 103 PRO A CA 1
ATOM 809 C C . PRO A 1 103 ? 0.733 2.25 6.398 1 97.25 103 PRO A C 1
ATOM 811 O O . PRO A 1 103 ? 1.468 2.941 7.109 1 97.25 103 PRO A O 1
ATOM 814 N N . LEU A 1 104 ? 0.328 2.576 5.184 1 94.19 104 LEU A N 1
ATOM 815 C CA . LEU A 1 104 ? 0.428 3.965 4.75 1 94.19 104 LEU A CA 1
ATOM 816 C C . LEU A 1 104 ? -0.415 4.875 5.637 1 94.19 104 LEU A C 1
ATOM 818 O O . LEU A 1 104 ? -1.569 4.559 5.938 1 94.19 104 LEU A O 1
ATOM 822 N N . ALA A 1 105 ? 0.215 5.883 6.082 1 94.88 105 ALA A N 1
ATOM 823 C CA . ALA A 1 105 ? -0.48 6.84 6.941 1 94.88 105 ALA A CA 1
ATOM 824 C C . ALA A 1 105 ? -0.087 8.273 6.598 1 94.88 105 ALA A C 1
ATOM 826 O O . ALA A 1 105 ? 1.032 8.523 6.145 1 94.88 105 ALA A O 1
ATOM 827 N N . ASP A 1 106 ? -1.051 9.102 6.754 1 91.94 106 ASP A N 1
ATOM 828 C CA . ASP A 1 106 ? -0.821 10.523 6.523 1 91.94 106 ASP A CA 1
ATOM 829 C C . ASP A 1 106 ? -1.473 11.375 7.613 1 91.94 106 ASP A C 1
ATOM 831 O O . ASP A 1 106 ? -2.488 10.977 8.188 1 91.94 106 ASP A O 1
ATOM 835 N N . VAL A 1 107 ? -0.788 12.445 7.914 1 92.31 107 VAL A N 1
ATOM 836 C CA . VAL A 1 107 ? -1.316 13.414 8.867 1 92.31 107 VAL A CA 1
ATOM 837 C C . VAL A 1 107 ? -1.453 14.781 8.195 1 92.31 107 VAL A C 1
ATOM 839 O O . VAL A 1 107 ? -0.466 15.352 7.723 1 92.31 107 VAL A O 1
ATOM 842 N N . ILE A 1 108 ? -2.629 15.266 8.172 1 87.75 108 ILE A N 1
ATOM 843 C CA . ILE A 1 108 ? -2.9 16.578 7.59 1 87.75 108 ILE A CA 1
ATOM 844 C C . ILE A 1 108 ? -3.451 17.516 8.664 1 87.75 108 ILE A C 1
ATOM 846 O O . ILE A 1 108 ? -4.391 17.156 9.383 1 87.75 108 ILE A O 1
ATOM 850 N N . THR A 1 109 ? -2.799 18.625 8.75 1 87.75 109 THR A N 1
ATOM 851 C CA . THR A 1 109 ? -3.219 19.625 9.727 1 87.75 109 THR A CA 1
ATOM 852 C C . THR A 1 109 ? -3.885 20.812 9.031 1 87.75 109 THR A C 1
ATOM 854 O O . THR A 1 109 ? -3.326 21.375 8.094 1 87.75 109 THR A O 1
ATOM 857 N N . SER A 1 110 ? -5.102 21.078 9.383 1 84.19 110 SER A N 1
ATOM 858 C CA . SER A 1 110 ? -5.801 22.281 8.945 1 84.19 110 SER A CA 1
ATOM 859 C C . SER A 1 110 ? -5.871 23.312 10.055 1 84.19 110 SER A C 1
ATOM 861 O O . SER A 1 110 ? -5.191 23.188 11.078 1 84.19 110 SER A O 1
ATOM 863 N N . ASP A 1 111 ? -6.582 24.391 9.766 1 82.12 111 ASP A N 1
ATOM 864 C CA . ASP A 1 111 ? -6.648 25.484 10.734 1 82.12 111 ASP A CA 1
ATOM 865 C C . ASP A 1 111 ? -7.285 25.016 12.047 1 82.12 111 ASP A C 1
ATOM 867 O O . ASP A 1 111 ? -6.867 25.438 13.125 1 82.12 111 ASP A O 1
ATOM 871 N N . LYS A 1 112 ? -8.242 24.109 11.953 1 88.44 112 LYS A N 1
ATOM 872 C CA . LYS A 1 112 ? -9.008 23.781 13.148 1 88.44 112 LYS A CA 1
ATOM 873 C C . LYS A 1 112 ? -8.859 22.312 13.508 1 88.44 112 LYS A C 1
ATOM 875 O O . LYS A 1 112 ? -9.188 21.906 14.625 1 88.44 112 LYS A O 1
ATOM 880 N N . GLU A 1 113 ? -8.375 21.562 12.555 1 93.38 113 GLU A N 1
ATOM 881 C CA . GLU A 1 113 ? -8.43 20.109 12.789 1 93.38 113 GLU A CA 1
ATOM 882 C C . GLU A 1 113 ? -7.137 19.438 12.359 1 93.38 113 GLU A C 1
ATOM 884 O O . GLU A 1 113 ? -6.371 19.984 11.562 1 93.38 113 GLU A O 1
ATOM 889 N N . VAL A 1 114 ? -6.906 18.266 12.984 1 93.31 114 VAL A N 1
ATOM 890 C CA . VAL A 1 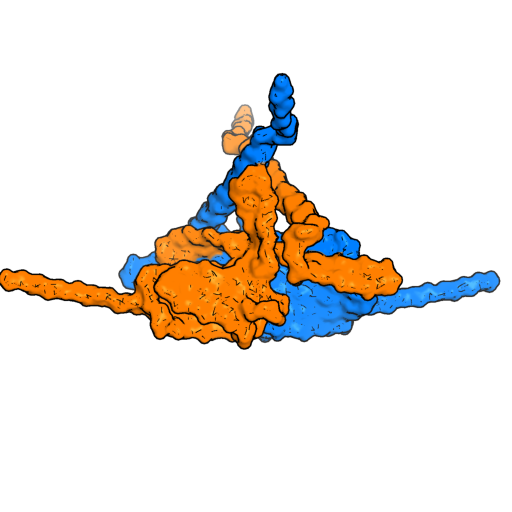114 ? -5.875 17.328 12.57 1 93.31 114 VAL A CA 1
ATOM 891 C C . VAL A 1 114 ? -6.523 16.031 12.094 1 93.31 114 VAL A C 1
ATOM 893 O O . VAL A 1 114 ? -7.344 15.438 12.805 1 93.31 114 VAL A O 1
ATOM 896 N N . LYS A 1 115 ? -6.191 15.656 10.922 1 94.62 115 LYS A N 1
ATOM 897 C CA . LYS A 1 115 ? -6.77 14.438 10.359 1 94.62 115 LYS A CA 1
ATOM 898 C C . LYS A 1 115 ? -5.688 13.398 10.07 1 94.62 115 LYS A C 1
ATOM 900 O O . LYS A 1 115 ? -4.684 13.703 9.422 1 94.62 115 LYS A O 1
ATOM 905 N N . VAL A 1 116 ? -5.898 12.227 10.594 1 96 116 VAL A N 1
ATOM 906 C CA . VAL A 1 116 ? -5.027 11.086 10.328 1 96 116 VAL A CA 1
ATOM 907 C C . VAL A 1 116 ? -5.746 10.086 9.414 1 96 116 VAL A C 1
ATOM 909 O O . VAL A 1 116 ? -6.875 9.68 9.703 1 96 116 VAL A O 1
ATOM 912 N N . THR A 1 117 ? -5.145 9.758 8.32 1 96.25 117 THR A N 1
ATOM 913 C CA . THR A 1 117 ? -5.676 8.75 7.41 1 96.25 117 THR A CA 1
ATOM 914 C C . THR A 1 117 ? -4.734 7.555 7.316 1 96.25 117 THR A C 1
ATOM 916 O O . THR A 1 117 ? -3.529 7.719 7.109 1 96.25 117 THR A O 1
ATOM 919 N N . ILE A 1 118 ? -5.273 6.348 7.484 1 97.62 118 ILE A N 1
ATOM 920 C CA . ILE A 1 118 ? -4.477 5.125 7.473 1 97.62 118 ILE A CA 1
ATOM 921 C C . ILE A 1 118 ? -5.109 4.105 6.527 1 97.62 118 ILE A C 1
ATOM 923 O O . ILE A 1 118 ? -6.305 3.826 6.613 1 97.62 118 ILE A O 1
ATOM 927 N N . ASP A 1 119 ? -4.34 3.57 5.609 1 97.62 119 ASP A N 1
ATOM 928 C CA . ASP A 1 119 ? -4.797 2.539 4.68 1 97.62 119 ASP A CA 1
ATOM 929 C C . ASP A 1 119 ? -4.703 1.152 5.312 1 97.62 119 ASP A C 1
ATOM 931 O O . ASP A 1 119 ? -3.602 0.653 5.562 1 97.62 119 ASP A O 1
ATOM 935 N N . MET A 1 120 ? -5.828 0.526 5.535 1 97.94 120 MET A N 1
ATOM 936 C CA . MET A 1 120 ? -5.867 -0.807 6.129 1 97.94 120 MET A CA 1
ATOM 937 C C . MET A 1 120 ? -6.801 -1.725 5.348 1 97.94 120 MET A C 1
ATOM 939 O O . MET A 1 120 ? -7.773 -2.244 5.898 1 97.94 120 MET A O 1
ATOM 943 N N . PRO A 1 121 ? -6.473 -2.002 4.137 1 97.88 121 PRO A N 1
ATOM 944 C CA . PRO A 1 121 ? -7.336 -2.91 3.377 1 97.88 121 PRO A CA 1
ATOM 945 C C . PRO A 1 121 ? -7.387 -4.312 3.975 1 97.88 121 PRO A C 1
ATOM 947 O O . PRO A 1 121 ? -6.383 -4.809 4.488 1 97.88 121 PRO A O 1
ATOM 950 N N . GLY A 1 122 ? -8.523 -4.941 3.984 1 96.75 122 GLY A N 1
ATOM 951 C CA . GLY A 1 122 ? -8.672 -6.34 4.355 1 96.75 122 GLY A CA 1
ATOM 952 C C . GLY A 1 122 ? -9.031 -6.535 5.816 1 96.75 122 GLY A C 1
ATOM 953 O O . GLY A 1 122 ? -9.156 -7.668 6.281 1 96.75 122 GLY A O 1
ATOM 954 N N . VAL A 1 123 ? -9.164 -5.398 6.488 1 96.81 123 VAL A N 1
ATOM 955 C CA . VAL A 1 123 ? -9.5 -5.5 7.906 1 96.81 123 VAL A CA 1
ATOM 956 C C . VAL A 1 123 ? -10.938 -5.035 8.141 1 96.81 123 VAL A C 1
ATOM 958 O O . VAL A 1 123 ? -11.422 -4.137 7.445 1 96.81 123 VAL A O 1
ATOM 961 N N . SER A 1 124 ? -11.57 -5.684 9.109 1 95.94 124 SER A N 1
ATOM 962 C CA . SER A 1 124 ? -12.883 -5.227 9.531 1 95.94 124 SER A CA 1
ATOM 963 C C . SER A 1 124 ? -12.781 -4.199 10.656 1 95.94 124 SER A C 1
ATOM 965 O O . SER A 1 124 ? -11.82 -4.219 11.43 1 95.94 124 SER A O 1
ATOM 967 N N . LYS A 1 125 ? -13.828 -3.393 10.711 1 96.06 125 LYS A N 1
ATOM 968 C CA . LYS A 1 125 ? -13.836 -2.326 11.711 1 96.06 125 LYS A CA 1
ATOM 969 C C . LYS A 1 125 ? -13.672 -2.893 13.117 1 96.06 125 LYS A C 1
ATOM 971 O O . LYS A 1 125 ? -12.953 -2.32 13.938 1 96.06 125 LYS A O 1
ATOM 976 N N . GLN A 1 126 ? -14.273 -4.035 13.367 1 96.5 126 GLN A N 1
ATOM 977 C CA . GLN A 1 126 ? -14.281 -4.613 14.703 1 96.5 126 GLN A CA 1
ATOM 978 C C . GLN A 1 126 ? -12.898 -5.152 15.078 1 96.5 126 GLN A C 1
ATOM 980 O O . GLN A 1 126 ? -12.633 -5.43 16.25 1 96.5 126 GLN A O 1
ATOM 985 N N . ASP A 1 127 ? -12.086 -5.266 14.125 1 97.69 127 ASP A N 1
ATOM 986 C CA . ASP A 1 127 ? -10.766 -5.84 14.375 1 97.69 127 ASP A CA 1
ATOM 987 C C . ASP A 1 127 ? -9.734 -4.742 14.633 1 97.69 127 ASP A C 1
ATOM 989 O O . ASP A 1 127 ? -8.555 -5.035 14.844 1 97.69 127 ASP A O 1
ATOM 993 N N . ILE A 1 128 ? -10.125 -3.506 14.625 1 98.25 128 ILE A N 1
ATOM 994 C CA . ILE A 1 128 ? -9.195 -2.385 14.734 1 98.25 128 ILE A CA 1
ATOM 995 C C . ILE A 1 128 ? -9.172 -1.878 16.172 1 98.25 128 ILE A C 1
ATOM 997 O O . ILE A 1 128 ? -10.227 -1.684 16.781 1 98.25 128 ILE A O 1
ATOM 1001 N N . LYS A 1 129 ? -7.965 -1.693 16.672 1 97.94 129 LYS A N 1
ATOM 1002 C CA . LYS A 1 129 ? -7.738 -1.059 17.969 1 97.94 129 LYS A CA 1
ATOM 1003 C C . LYS A 1 129 ? -7.055 0.296 17.812 1 97.94 129 LYS A C 1
ATOM 1005 O O . LYS A 1 129 ? -6.055 0.411 17.094 1 97.94 129 LYS A O 1
ATOM 1010 N N . ILE A 1 130 ? -7.629 1.268 18.453 1 97.75 130 ILE A N 1
ATOM 1011 C CA . ILE A 1 130 ? -7.074 2.617 18.391 1 97.75 130 ILE A CA 1
ATOM 1012 C C . ILE A 1 130 ? -6.848 3.145 19.797 1 97.75 130 ILE A C 1
ATOM 1014 O O . ILE A 1 130 ? -7.738 3.059 20.656 1 97.75 130 ILE A O 1
ATOM 1018 N N . SER A 1 131 ? -5.66 3.664 20.031 1 96.25 131 SER A N 1
ATOM 1019 C CA . SER A 1 131 ? -5.344 4.316 21.297 1 96.25 131 SER A CA 1
ATOM 1020 C C . SER A 1 131 ? -4.641 5.652 21.078 1 96.25 131 SER A C 1
ATOM 1022 O O . SER A 1 131 ? -3.666 5.727 20.328 1 96.25 131 SER A O 1
ATOM 1024 N N . ALA A 1 132 ? -5.207 6.617 21.672 1 93.31 132 ALA A N 1
ATOM 1025 C CA . ALA A 1 132 ? -4.578 7.934 21.594 1 93.31 132 ALA A CA 1
ATOM 1026 C C . ALA A 1 132 ? -4.055 8.359 22.969 1 93.31 132 ALA A C 1
ATOM 1028 O O . ALA A 1 132 ? -4.781 8.312 23.953 1 93.31 132 ALA A O 1
ATOM 1029 N N . TYR A 1 133 ? -2.67 8.672 23 1 89.06 133 TYR A N 1
ATOM 1030 C CA . TYR A 1 133 ? -2.053 9.148 24.234 1 89.06 133 TYR A CA 1
ATOM 1031 C C . TYR A 1 133 ? -0.87 10.062 23.938 1 89.06 133 TYR A C 1
ATOM 1033 O O . TYR A 1 133 ? -0.13 9.836 22.969 1 89.06 133 TYR A O 1
ATOM 1041 N N . ASP A 1 134 ? -0.623 11.016 24.828 1 83.75 134 ASP A N 1
ATOM 1042 C CA . ASP A 1 134 ? 0.568 11.859 24.828 1 83.75 134 ASP A CA 1
ATOM 1043 C C . ASP A 1 134 ? 0.909 12.312 23.406 1 83.75 134 ASP A C 1
ATOM 1045 O O . ASP A 1 134 ? 2.037 12.133 22.953 1 83.75 134 ASP A O 1
ATOM 1049 N N . SER A 1 135 ? 0.25 12.727 22.594 1 88.44 135 SER A N 1
ATOM 1050 C CA . SER A 1 135 ? 0.436 13.289 21.266 1 88.44 135 SER A CA 1
ATOM 1051 C C . SER A 1 135 ? 0.698 12.195 20.234 1 88.44 135 SER A C 1
ATOM 1053 O O . SER A 1 135 ? 1.494 12.375 19.312 1 88.44 135 SER A O 1
ATOM 1055 N N . THR A 1 136 ? 0.273 11.039 20.562 1 95.12 136 THR A N 1
ATOM 1056 C CA . THR A 1 136 ? 0.445 9.93 19.625 1 95.12 136 THR A CA 1
ATOM 1057 C C . THR A 1 136 ? -0.852 9.141 19.484 1 95.12 136 THR A C 1
ATOM 1059 O O . THR A 1 136 ? -1.672 9.109 20.406 1 95.12 136 THR A O 1
ATOM 1062 N N . VAL A 1 137 ? -1.049 8.602 18.344 1 96.75 137 VAL A N 1
ATOM 1063 C CA . VAL A 1 137 ? -2.115 7.629 18.109 1 96.75 137 VAL A CA 1
ATOM 1064 C C . VAL A 1 137 ? -1.511 6.281 17.719 1 96.75 137 VAL A C 1
ATOM 1066 O O . VAL A 1 137 ? -0.659 6.211 16.844 1 96.75 137 VAL A O 1
ATOM 1069 N N . GLU A 1 138 ? -1.874 5.32 18.469 1 97.5 138 GLU A N 1
ATOM 1070 C CA . GLU A 1 138 ? -1.471 3.955 18.141 1 97.5 138 GLU A CA 1
ATOM 1071 C C . GLU A 1 138 ? -2.627 3.168 17.531 1 97.5 138 GLU A C 1
ATOM 1073 O O . GLU A 1 138 ? -3.727 3.137 18.078 1 97.5 138 GLU A O 1
ATOM 1078 N N . VAL A 1 139 ? -2.391 2.576 16.375 1 98.31 139 VAL A N 1
ATOM 1079 C CA . VAL A 1 139 ? -3.396 1.778 15.68 1 98.31 139 VAL A CA 1
ATOM 1080 C C . VAL A 1 139 ? -2.869 0.364 15.453 1 98.31 139 VAL A C 1
ATOM 1082 O O . VAL A 1 139 ? -1.732 0.181 15.016 1 98.31 139 VAL A O 1
ATOM 1085 N N . SER A 1 140 ? -3.682 -0.618 15.766 1 98.12 140 SER A N 1
ATOM 1086 C CA . SER A 1 140 ? -3.316 -2.012 15.531 1 98.12 140 SER A CA 1
ATOM 1087 C C . SER A 1 140 ? -4.547 -2.867 15.25 1 98.12 140 SER A C 1
ATOM 1089 O O . SER A 1 140 ? -5.68 -2.395 15.375 1 98.12 140 SER A O 1
ATOM 1091 N N . THR A 1 141 ? -4.301 -4.07 14.758 1 98.06 141 THR A N 1
ATOM 1092 C CA . THR A 1 141 ? -5.375 -5.047 14.594 1 98.06 141 THR A CA 1
ATOM 1093 C C . THR A 1 141 ? -5.324 -6.094 15.703 1 98.06 141 THR A C 1
ATOM 1095 O O . THR A 1 141 ? -4.277 -6.305 16.312 1 98.06 141 THR A O 1
ATOM 1098 N N . VAL A 1 142 ? -6.457 -6.723 15.922 1 96.69 142 VAL A N 1
ATOM 1099 C CA . VAL A 1 142 ? -6.516 -7.809 16.891 1 96.69 142 VAL A CA 1
ATOM 1100 C C . VAL A 1 142 ? -5.699 -9 16.391 1 96.69 142 VAL A C 1
ATOM 1102 O O . VAL A 1 142 ? -5.379 -9.078 15.203 1 96.69 142 VAL A O 1
ATOM 1105 N N . GLU A 1 143 ? -5.359 -9.898 17.234 1 90.94 143 GLU A N 1
ATOM 1106 C CA . GLU A 1 143 ? -4.445 -10.992 16.938 1 90.94 143 GLU A CA 1
ATOM 1107 C C . GLU A 1 143 ? -5.016 -11.914 15.859 1 90.94 143 GLU A C 1
ATOM 1109 O O . GLU A 1 143 ? -4.281 -12.414 15.008 1 90.94 143 GLU A O 1
ATOM 1114 N N . ASN A 1 144 ? -6.32 -12.109 15.781 1 90.19 144 ASN A N 1
ATOM 1115 C CA . ASN A 1 144 ? -6.918 -13.078 14.867 1 90.19 144 ASN A CA 1
ATOM 1116 C C . ASN A 1 144 ? -7.434 -12.406 13.594 1 90.19 144 ASN A C 1
ATOM 1118 O O . ASN A 1 144 ? -8.141 -13.031 12.805 1 90.19 144 ASN A O 1
ATOM 1122 N N . ALA A 1 145 ? -7.055 -11.164 13.469 1 93.56 145 ALA A N 1
ATOM 1123 C CA . ALA A 1 145 ? -7.465 -10.492 12.242 1 93.56 145 ALA A CA 1
ATOM 1124 C C . ALA A 1 145 ? -6.797 -11.117 11.023 1 93.56 145 ALA A C 1
ATOM 1126 O O . ALA A 1 145 ? -5.668 -11.609 11.109 1 93.56 145 ALA A O 1
ATOM 1127 N N . LYS A 1 146 ? -7.488 -11.102 9.898 1 88.81 146 LYS A N 1
ATOM 1128 C CA . LYS A 1 146 ? -6.957 -11.68 8.672 1 88.81 146 LYS A CA 1
ATOM 1129 C C . LYS A 1 146 ? -5.676 -10.969 8.234 1 88.81 146 LYS A C 1
ATOM 1131 O O . LYS A 1 146 ? -4.734 -11.609 7.758 1 88.81 146 LYS A O 1
ATOM 1136 N N . ARG A 1 147 ? -5.695 -9.695 8.328 1 93.69 147 ARG A N 1
ATOM 1137 C CA . ARG A 1 147 ? -4.508 -8.875 8.102 1 93.69 147 ARG A CA 1
ATOM 1138 C C . ARG A 1 147 ? -4.117 -8.125 9.375 1 93.69 147 ARG A C 1
ATOM 1140 O O . ARG A 1 147 ? -4.98 -7.633 10.102 1 93.69 147 ARG A O 1
ATOM 1147 N N . ARG A 1 148 ? -2.84 -8.109 9.594 1 96.19 148 ARG A N 1
ATOM 1148 C CA . ARG A 1 148 ? -2.34 -7.48 10.812 1 96.19 148 ARG A CA 1
ATOM 1149 C C . ARG A 1 148 ? -1.606 -6.184 10.492 1 96.19 148 ARG A C 1
ATOM 1151 O O . ARG A 1 148 ? -0.74 -6.148 9.617 1 96.19 148 ARG A O 1
ATOM 1158 N N . TYR A 1 149 ? -2.01 -5.195 11.219 1 97.81 149 TYR A N 1
ATOM 1159 C CA . TYR A 1 149 ? -1.417 -3.871 11.07 1 97.81 149 TYR A CA 1
ATOM 1160 C C . TYR A 1 149 ? -0.939 -3.328 12.406 1 97.81 149 TYR A C 1
ATOM 1162 O O . TYR A 1 149 ? -1.496 -3.668 13.453 1 97.81 149 TYR A O 1
ATOM 1170 N N . TYR A 1 150 ? 0.104 -2.525 12.344 1 97.56 150 TYR A N 1
ATOM 1171 C CA . TYR A 1 150 ? 0.566 -1.777 13.508 1 97.56 150 TYR A CA 1
ATOM 1172 C C . TYR A 1 150 ? 1.221 -0.466 13.086 1 97.56 150 TYR A C 1
ATOM 1174 O O . TYR A 1 150 ? 2.08 -0.448 12.203 1 97.56 150 TYR A O 1
ATOM 1182 N N . LYS A 1 151 ? 0.743 0.606 13.695 1 96.81 151 LYS A N 1
ATOM 1183 C CA . LYS A 1 151 ? 1.273 1.925 13.359 1 96.81 151 LYS A CA 1
ATOM 1184 C C . LYS A 1 151 ? 1.195 2.867 14.555 1 96.81 151 LYS A C 1
ATOM 1186 O O . LYS A 1 151 ? 0.191 2.891 15.273 1 96.81 151 LYS A O 1
ATOM 1191 N N . VAL A 1 152 ? 2.246 3.574 14.797 1 96.19 152 VAL A N 1
ATOM 1192 C CA . VAL A 1 152 ? 2.252 4.691 15.734 1 96.19 152 VAL A CA 1
ATOM 1193 C C . VAL A 1 152 ? 2.424 6.004 14.969 1 96.19 152 VAL A C 1
ATOM 1195 O O . VAL A 1 152 ? 3.398 6.18 14.234 1 96.19 152 VAL A O 1
ATOM 1198 N N . VAL A 1 153 ? 1.473 6.863 15.117 1 95.44 153 VAL A N 1
ATOM 1199 C CA . VAL A 1 153 ? 1.486 8.148 14.414 1 95.44 153 VAL A CA 1
ATOM 1200 C C . VAL A 1 153 ? 1.699 9.281 15.414 1 95.44 153 VAL A C 1
ATOM 1202 O O . VAL A 1 153 ? 0.946 9.414 16.391 1 95.44 153 VAL A O 1
ATOM 1205 N N . GLU A 1 154 ? 2.715 10.078 15.164 1 94.69 154 GLU A N 1
ATOM 1206 C CA . GLU A 1 154 ? 2.928 11.266 15.984 1 94.69 154 GLU A CA 1
ATOM 1207 C C . GLU A 1 154 ? 2.02 12.406 15.539 1 94.69 154 GLU A C 1
ATOM 1209 O O . GLU A 1 154 ? 1.889 12.68 14.344 1 94.69 154 GLU A O 1
ATOM 1214 N N . LEU A 1 155 ? 1.486 13.031 16.562 1 94.81 155 LEU A N 1
ATOM 1215 C CA . LEU A 1 155 ? 0.561 14.125 16.281 1 94.81 155 LEU A CA 1
ATOM 1216 C C . LEU A 1 155 ? 1.199 15.469 16.594 1 94.81 155 LEU A C 1
ATOM 1218 O O . LEU A 1 155 ? 2.074 15.555 17.469 1 94.81 155 LEU A O 1
ATOM 1222 N N . PRO A 1 156 ? 0.705 16.453 15.875 1 91.81 156 PRO A N 1
ATOM 1223 C CA . PRO A 1 156 ? 1.157 17.797 16.25 1 91.81 156 PRO A CA 1
ATOM 1224 C C . PRO A 1 156 ? 0.828 18.141 17.703 1 91.81 156 PRO A C 1
ATOM 1226 O O . PRO A 1 156 ? -0.208 17.719 18.219 1 91.81 156 PRO A O 1
ATOM 1229 N N . PRO A 1 157 ? 1.703 18.984 18.266 1 89.69 157 PRO A N 1
ATOM 1230 C CA . PRO A 1 157 ? 1.521 19.328 19.672 1 89.69 157 PRO A CA 1
ATOM 1231 C C . PRO A 1 157 ? 0.193 20.031 19.953 1 89.69 157 PRO A C 1
ATOM 1233 O O . PRO A 1 157 ? -0.336 19.953 21.062 1 89.69 157 PRO A O 1
ATOM 1236 N N . GLU A 1 158 ? -0.331 20.656 19.047 1 90.88 158 GLU A N 1
ATOM 1237 C CA . GLU A 1 158 ? -1.555 21.438 19.234 1 90.88 158 GLU A CA 1
ATOM 1238 C C . GLU A 1 158 ? -2.789 20.547 19.172 1 90.88 158 GLU A C 1
ATOM 1240 O O . GLU A 1 158 ? -3.916 21.016 19.312 1 90.88 158 GLU A O 1
ATOM 1245 N N . THR A 1 159 ? -2.627 19.266 19 1 94.88 159 THR A N 1
ATOM 1246 C CA . THR A 1 159 ? -3.742 18.344 18.844 1 94.88 159 THR A CA 1
ATOM 1247 C C . THR A 1 159 ? -4.441 18.094 20.172 1 94.88 159 THR A C 1
ATOM 1249 O O . THR A 1 159 ? -3.789 17.828 21.188 1 94.88 159 THR A O 1
ATOM 1252 N N . ASP A 1 160 ? -5.801 18.25 20.25 1 94.56 160 ASP A N 1
ATOM 1253 C CA . ASP A 1 160 ? -6.594 17.875 21.422 1 94.56 160 ASP A CA 1
ATOM 1254 C C . ASP A 1 160 ? -7.09 16.438 21.312 1 94.56 160 ASP A C 1
ATOM 1256 O O . ASP A 1 160 ? -8.141 16.172 20.734 1 94.56 160 ASP A O 1
ATOM 1260 N N . ILE A 1 161 ? -6.504 15.547 22 1 93.19 161 ILE A N 1
ATOM 1261 C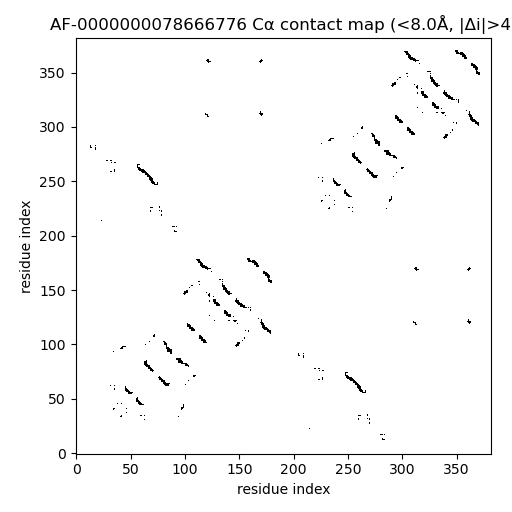 CA . ILE A 1 161 ? -6.707 14.109 21.844 1 93.19 161 ILE A CA 1
ATOM 1262 C C . ILE A 1 161 ? -8.086 13.719 22.359 1 93.19 161 ILE A C 1
ATOM 1264 O O . ILE A 1 161 ? -8.641 12.695 21.969 1 93.19 161 ILE A O 1
ATOM 1268 N N . GLU A 1 162 ? -8.641 14.5 23.25 1 93.56 162 GLU A N 1
ATOM 1269 C CA . GLU A 1 162 ? -9.93 14.188 23.859 1 93.56 162 GLU A CA 1
ATOM 1270 C C . GLU A 1 162 ? -11.062 14.359 22.844 1 93.56 162 GLU A C 1
ATOM 1272 O O . GLU A 1 162 ? -12.188 13.906 23.094 1 93.56 162 GLU A O 1
ATOM 1277 N N . THR A 1 163 ? -10.781 14.898 21.75 1 95.25 163 THR A N 1
ATOM 1278 C CA . THR A 1 163 ? -11.82 15.18 20.766 1 95.25 163 THR A CA 1
ATOM 1279 C C . THR A 1 163 ? -11.82 14.133 19.656 1 95.25 163 THR A C 1
ATOM 1281 O O . THR A 1 163 ? -12.555 14.258 18.672 1 95.25 163 THR A O 1
ATOM 1284 N N . ALA A 1 164 ? -11.156 13.102 19.766 1 95.81 164 ALA A N 1
ATOM 1285 C CA . ALA A 1 164 ? -10.914 12.117 18.719 1 95.81 164 ALA A CA 1
ATOM 1286 C C . ALA A 1 164 ? -12.227 11.523 18.203 1 95.81 164 ALA A C 1
ATOM 1288 O O . ALA A 1 164 ? -13.102 11.164 19 1 95.81 164 ALA A O 1
ATOM 1289 N N . LYS A 1 165 ? -12.375 11.531 16.891 1 96.75 165 LYS A N 1
ATOM 1290 C CA . LYS A 1 165 ? 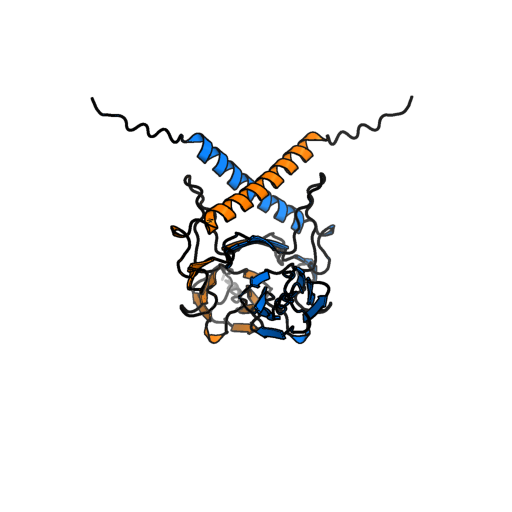-13.414 10.805 16.172 1 96.75 165 LYS A CA 1
ATOM 1291 C C . LYS A 1 165 ? -12.828 9.961 15.047 1 96.75 165 LYS A C 1
ATOM 1293 O O . LYS A 1 165 ? -11.898 10.398 14.359 1 96.75 165 LYS A O 1
ATOM 1298 N N . SER A 1 166 ? -13.391 8.766 14.906 1 97.38 166 SER A N 1
ATOM 1299 C CA . SER A 1 166 ? -12.82 7.91 13.867 1 97.38 166 SER A CA 1
ATOM 1300 C C . SER A 1 166 ? -13.906 7.289 13 1 97.38 166 SER A C 1
ATOM 1302 O O . SER A 1 166 ? -15.031 7.07 13.461 1 97.38 166 SER A O 1
ATOM 1304 N N . THR A 1 167 ? -13.641 7.105 11.797 1 97.56 167 THR A N 1
ATOM 1305 C CA . THR A 1 167 ? -14.461 6.371 10.844 1 97.56 167 THR A CA 1
ATOM 1306 C C . THR A 1 167 ? -13.625 5.363 10.062 1 97.56 167 THR A C 1
ATOM 1308 O O . THR A 1 167 ? -12.414 5.531 9.922 1 97.56 167 THR A O 1
ATOM 1311 N N . PHE A 1 168 ? -14.234 4.281 9.727 1 97.75 168 PHE A N 1
ATOM 1312 C CA . PHE A 1 168 ? -13.594 3.268 8.898 1 97.75 168 PHE A CA 1
ATOM 1313 C C . PHE A 1 168 ? -14.461 2.914 7.699 1 97.75 168 PHE A C 1
ATOM 1315 O O . PHE A 1 168 ? -15.539 2.324 7.855 1 97.75 168 PHE A O 1
ATOM 1322 N N . THR A 1 169 ? -13.945 3.281 6.5 1 96.44 169 THR A N 1
ATOM 1323 C CA . THR A 1 169 ? -14.719 3.082 5.281 1 96.44 169 THR A CA 1
ATOM 1324 C C . THR A 1 169 ? -13.844 2.525 4.164 1 96.44 169 THR A C 1
ATOM 1326 O O . THR A 1 169 ? -12.836 3.137 3.795 1 96.44 169 THR A O 1
ATOM 1329 N N . ASN A 1 170 ? -14.172 1.355 3.652 1 96.56 170 ASN A N 1
ATOM 1330 C CA . ASN A 1 170 ? -13.516 0.751 2.498 1 96.56 170 ASN A CA 1
ATOM 1331 C C . ASN A 1 170 ? -12.008 0.662 2.693 1 96.56 170 ASN A C 1
ATOM 1333 O O . ASN A 1 170 ? -11.242 1.043 1.81 1 96.56 170 ASN A O 1
ATOM 1337 N N . GLY A 1 171 ? -11.656 0.297 3.869 1 97.5 171 GLY A N 1
ATOM 1338 C CA . GLY A 1 171 ? -10.258 -0 4.121 1 97.5 171 GLY A CA 1
ATOM 1339 C C . GLY A 1 171 ? -9.453 1.22 4.523 1 97.5 171 GLY A C 1
ATOM 1340 O O . GLY A 1 171 ? -8.219 1.167 4.582 1 97.5 171 GLY A O 1
ATOM 1341 N N . ILE A 1 172 ? -10.156 2.334 4.758 1 98 172 ILE A N 1
ATOM 1342 C CA . ILE A 1 172 ? -9.492 3.553 5.203 1 98 172 ILE A CA 1
ATOM 1343 C C . ILE A 1 172 ? -9.953 3.916 6.609 1 98 172 ILE A C 1
ATOM 1345 O O . ILE A 1 172 ? -11.148 4.102 6.848 1 98 172 ILE A O 1
ATOM 1349 N N . LEU A 1 173 ? -9 4.035 7.492 1 98.38 173 LEU A N 1
ATOM 1350 C CA . LEU A 1 173 ? -9.266 4.57 8.82 1 98.38 173 LEU A CA 1
ATOM 1351 C C . LEU A 1 173 ? -8.977 6.07 8.867 1 98.38 173 LEU A C 1
ATOM 1353 O O . LEU A 1 173 ? -7.883 6.512 8.508 1 98.38 173 LEU A O 1
ATOM 1357 N N . GLU A 1 174 ? -9.969 6.812 9.227 1 97.81 174 GLU A N 1
ATOM 1358 C CA . GLU A 1 174 ? -9.797 8.25 9.422 1 97.81 174 GLU A CA 1
ATOM 1359 C C . GLU A 1 174 ? -10 8.633 10.883 1 97.81 174 GLU A C 1
ATOM 1361 O O . GLU A 1 174 ? -11.016 8.273 11.484 1 97.81 174 GLU A O 1
ATOM 1366 N N . ILE A 1 175 ? -9.055 9.305 11.406 1 97.94 175 ILE A N 1
ATOM 1367 C CA . ILE A 1 175 ? -9.148 9.836 12.766 1 97.94 175 ILE A CA 1
ATOM 1368 C C . ILE A 1 175 ? -9.008 11.352 12.742 1 97.94 175 ILE A C 1
ATOM 1370 O O . ILE A 1 175 ? -8.047 11.883 12.18 1 97.94 175 ILE A O 1
ATOM 1374 N N . THR A 1 176 ? -9.914 12 13.359 1 97 176 THR A N 1
ATOM 1375 C CA . THR A 1 176 ? -9.906 13.453 13.367 1 97 176 THR A CA 1
ATOM 1376 C C . THR A 1 176 ? -9.844 13.992 14.797 1 97 176 THR A C 1
ATOM 1378 O O . THR A 1 176 ? -10.492 13.453 15.695 1 97 176 THR A O 1
ATOM 1381 N N . PHE A 1 177 ? -9.047 15.062 14.898 1 96.75 177 PHE A N 1
ATOM 1382 C CA . PHE A 1 177 ? -8.898 15.773 16.156 1 96.75 177 PHE A CA 1
ATOM 1383 C C . PHE A 1 177 ? -9.133 17.266 15.969 1 96.75 177 PHE A C 1
ATOM 1385 O O . PHE A 1 177 ? -8.812 17.812 14.914 1 96.75 177 PHE A O 1
ATOM 1392 N N . ASN A 1 178 ? -9.609 17.875 17.031 1 95.94 178 ASN A N 1
ATOM 1393 C CA . ASN A 1 178 ? -9.562 19.328 17.062 1 95.94 178 ASN A CA 1
ATOM 1394 C C . ASN A 1 178 ? -8.227 19.844 17.594 1 95.94 178 ASN A C 1
ATOM 1396 O O . ASN A 1 178 ? -7.52 19.141 18.297 1 95.94 178 ASN A O 1
ATOM 1400 N N . LYS A 1 179 ? -7.926 21 17.094 1 92.69 179 LYS A N 1
ATOM 1401 C CA . LYS A 1 179 ? -6.762 21.656 17.656 1 92.69 179 LYS A CA 1
ATOM 1402 C C . LYS A 1 179 ? -7.113 22.344 18.984 1 92.69 179 LYS A C 1
ATOM 1404 O O . LYS A 1 179 ? -8.234 22.812 19.156 1 92.69 179 LYS A O 1
ATOM 1409 N N . LYS A 1 180 ? -6.055 22.438 19.844 1 89.5 180 LYS A N 1
ATOM 1410 C CA . LYS A 1 180 ? -6.242 23.109 21.125 1 89.5 180 LYS A CA 1
ATOM 1411 C C . LYS A 1 180 ? -6.414 24.609 20.922 1 89.5 180 LYS A C 1
ATOM 1413 O O . LYS A 1 180 ? -5.816 25.203 20.016 1 89.5 180 LYS A O 1
ATOM 1418 N N . ALA A 1 181 ? -7.387 25.234 21.609 1 78.25 181 ALA A N 1
ATOM 1419 C CA . ALA A 1 181 ? -7.605 26.672 21.562 1 78.25 181 ALA A CA 1
ATOM 1420 C C . ALA A 1 181 ? -6.359 27.422 22 1 78.25 181 ALA A C 1
ATOM 1422 O O . ALA A 1 181 ? -5.621 26.969 22.875 1 78.25 181 ALA A O 1
ATOM 1423 N N . LYS A 1 182 ? -5.863 28.328 21.109 1 69.31 182 LYS A N 1
ATOM 1424 C CA . LYS A 1 182 ? -4.738 29.172 21.484 1 69.31 182 LYS A CA 1
ATOM 1425 C C . LYS A 1 182 ? -5.016 29.891 22.812 1 69.31 182 LYS A C 1
ATOM 1427 O O . LYS A 1 182 ? -6.105 30.422 23.016 1 69.31 182 LYS A O 1
ATOM 1432 N N . PRO A 1 183 ? -4.047 29.594 23.688 1 59.81 183 PRO A N 1
ATOM 1433 C CA . PRO A 1 183 ? -4.262 30.344 24.922 1 59.81 183 PRO A CA 1
ATOM 1434 C C . PRO A 1 183 ? -4.422 31.844 24.672 1 59.81 183 PRO A C 1
ATOM 1436 O O . PRO A 1 183 ? -3.75 32.406 23.797 1 59.81 183 PRO A O 1
ATOM 1439 N N . LYS A 1 184 ? -5.645 32.344 24.75 1 56.94 184 LYS A N 1
ATOM 1440 C CA . LYS A 1 184 ? -5.816 33.781 24.766 1 56.94 184 LYS A CA 1
ATOM 1441 C C . LYS A 1 184 ? -4.766 34.469 25.641 1 56.94 184 LYS A C 1
ATOM 1443 O O . LYS A 1 184 ? -4.602 34.094 26.812 1 56.94 184 LYS A O 1
ATOM 1448 N N . GLY A 1 185 ? -3.678 34.75 25.016 1 55.41 185 GLY A N 1
ATOM 1449 C CA . GLY A 1 185 ? -2.719 35.531 25.781 1 55.41 185 GLY A CA 1
ATOM 1450 C C . GLY A 1 185 ? -3.371 36.469 26.781 1 55.41 185 GLY A C 1
ATOM 1451 O O . GLY A 1 185 ? -4.492 36.938 26.562 1 55.41 185 GLY A O 1
ATOM 1452 N N . ARG A 1 186 ? -3.123 36.094 27.969 1 57.03 186 ARG A N 1
ATOM 1453 C CA . ARG A 1 186 ? -3.619 36.969 29.031 1 57.03 186 ARG A CA 1
ATOM 1454 C C . ARG A 1 186 ? -3.041 38.375 28.922 1 57.03 186 ARG A C 1
ATOM 1456 O O . ARG A 1 186 ? -1.822 38.531 28.828 1 57.03 186 ARG A O 1
ATOM 1463 N N . GLU A 1 187 ? -3.766 39.188 28.344 1 56.84 187 GLU A N 1
ATOM 1464 C CA . GLU A 1 187 ? -3.332 40.562 28.391 1 56.84 187 GLU A CA 1
ATOM 1465 C C . GLU A 1 187 ? -2.98 40.969 29.828 1 56.84 187 GLU A C 1
ATOM 1467 O O . GLU A 1 187 ? -3.793 40.812 30.734 1 56.84 187 GLU A O 1
ATOM 1472 N N . ILE A 1 188 ? -1.797 40.719 30.078 1 61.62 188 ILE A N 1
ATOM 1473 C CA . ILE A 1 188 ? -1.378 41.219 31.391 1 61.62 188 ILE A CA 1
ATOM 1474 C C . ILE A 1 188 ? -1.356 42.75 31.375 1 61.62 188 ILE A C 1
ATOM 1476 O O . ILE A 1 188 ? -0.651 43.375 30.578 1 61.62 188 ILE A O 1
ATOM 1480 N N . LYS A 1 189 ? -2.4 43.344 31.828 1 58.69 189 LYS A N 1
ATOM 1481 C CA . LYS A 1 189 ? -2.414 44.781 32.031 1 58.69 189 LYS A CA 1
ATOM 1482 C C . LYS A 1 189 ? -1.362 45.219 33.062 1 58.69 189 LYS A C 1
ATOM 1484 O O . LYS A 1 189 ? -1.284 44.656 34.156 1 58.69 189 LYS A O 1
ATOM 1489 N N . VAL A 1 190 ? -0.307 45.719 32.469 1 63.84 190 VAL A N 1
ATOM 1490 C CA . VAL A 1 190 ? 0.62 46.344 33.406 1 63.84 190 VAL A CA 1
ATOM 1491 C C . VAL A 1 190 ? -0.082 47.469 34.156 1 63.84 190 VAL A C 1
ATOM 1493 O O . VAL A 1 190 ? -0.646 48.375 33.531 1 63.84 190 VAL A O 1
ATOM 1496 N N . GLU A 1 191 ? -0.491 47.156 35.344 1 53.25 191 GLU A N 1
ATOM 1497 C CA . GLU A 1 191 ? -0.813 48.344 36.156 1 53.25 191 GLU A CA 1
ATOM 1498 C C . GLU A 1 191 ? 0.415 49.219 36.375 1 53.25 191 GLU A C 1
ATOM 1500 O O . GLU A 1 191 ? 1.534 48.719 36.5 1 53.25 191 GLU A O 1
ATOM 1505 N N . MET B 1 1 ? 50.312 -17.453 25.406 1 24.72 1 MET B N 1
ATOM 1506 C CA . MET B 1 1 ? 50.344 -17.062 24 1 24.72 1 MET B CA 1
ATOM 1507 C C . MET B 1 1 ? 48.938 -17.016 23.406 1 24.72 1 MET B C 1
ATOM 1509 O O . MET B 1 1 ? 48.312 -18.047 23.219 1 24.72 1 MET B O 1
ATOM 1513 N N . GLY B 1 2 ? 48.062 -16.031 23.688 1 29.7 2 GLY B N 1
ATOM 1514 C CA . GLY B 1 2 ? 46.625 -15.922 23.609 1 29.7 2 GLY B CA 1
ATOM 1515 C C . GLY B 1 2 ? 46.094 -15.828 22.188 1 29.7 2 GLY B C 1
ATOM 1516 O O . GLY B 1 2 ? 46.656 -15.086 21.375 1 29.7 2 GLY B O 1
ATOM 1517 N N . SER B 1 3 ? 45.5 -16.891 21.578 1 32.81 3 SER B N 1
ATOM 1518 C CA . SER B 1 3 ? 45.062 -17.109 20.203 1 32.81 3 SER B CA 1
ATOM 1519 C C . SER B 1 3 ? 44.031 -16.062 19.781 1 32.81 3 SER B C 1
ATOM 1521 O O . SER B 1 3 ? 43 -15.883 20.438 1 32.81 3 SER B O 1
ATOM 1523 N N . ARG B 1 4 ? 44.531 -14.898 19.188 1 33.97 4 ARG B N 1
ATOM 1524 C CA . ARG B 1 4 ? 43.781 -13.812 18.594 1 33.97 4 ARG B CA 1
ATOM 1525 C C . ARG B 1 4 ? 42.75 -14.344 17.578 1 33.97 4 ARG B C 1
ATOM 1527 O O . ARG B 1 4 ? 43.156 -14.977 16.594 1 33.97 4 ARG B O 1
ATOM 1534 N N . ARG B 1 5 ? 41.562 -14.672 17.969 1 31.84 5 ARG B N 1
ATOM 1535 C CA . ARG B 1 5 ? 40.406 -15.18 17.234 1 31.84 5 ARG B CA 1
ATOM 1536 C C . ARG B 1 5 ? 40.125 -14.32 16.016 1 31.84 5 ARG B C 1
ATOM 1538 O O . ARG B 1 5 ? 39.5 -13.258 16.141 1 31.84 5 ARG B O 1
ATOM 1545 N N . TRP B 1 6 ? 40.969 -14.18 14.984 1 29.75 6 TRP B N 1
ATOM 1546 C CA . TRP B 1 6 ? 40.875 -13.406 13.75 1 29.75 6 TRP B CA 1
ATOM 1547 C C . TRP B 1 6 ? 39.688 -13.891 12.906 1 29.75 6 TRP B C 1
ATOM 1549 O O . TRP B 1 6 ? 39.656 -15.055 12.508 1 29.75 6 TRP B O 1
ATOM 1559 N N . SER B 1 7 ? 38.469 -13.828 13.359 1 34.16 7 SER B N 1
ATOM 1560 C CA . SER B 1 7 ? 37.438 -14.352 12.445 1 34.16 7 SER B CA 1
ATOM 1561 C C . SER B 1 7 ? 37.469 -13.625 11.109 1 34.16 7 SER B C 1
ATOM 1563 O O . SER B 1 7 ? 37.438 -12.391 11.062 1 34.16 7 SER B O 1
ATOM 1565 N N . PRO B 1 8 ? 37.969 -14.109 10 1 31.66 8 PRO B N 1
ATOM 1566 C CA . PRO B 1 8 ? 38.25 -13.648 8.641 1 31.66 8 PRO B CA 1
ATOM 1567 C C . PRO B 1 8 ? 37.031 -13.008 7.973 1 31.66 8 PRO B C 1
ATOM 1569 O O . PRO B 1 8 ? 37.094 -12.656 6.793 1 31.66 8 PRO B O 1
ATOM 1572 N N . TRP B 1 9 ? 35.812 -13.367 8.305 1 38.41 9 TRP B N 1
ATOM 1573 C CA . TRP B 1 9 ? 34.75 -12.695 7.551 1 38.41 9 TRP B CA 1
ATOM 1574 C C . TRP B 1 9 ? 34.844 -11.188 7.734 1 38.41 9 TRP B C 1
ATOM 1576 O O . TRP B 1 9 ? 34.562 -10.672 8.82 1 38.41 9 TRP B O 1
ATOM 1586 N N . GLY B 1 10 ? 35.719 -10.398 7.031 1 33.25 10 GLY B N 1
ATOM 1587 C CA . GLY B 1 10 ? 36.375 -9.117 7.277 1 33.25 10 GLY B CA 1
ATOM 1588 C C . GLY B 1 10 ? 35.406 -7.961 7.398 1 33.25 10 GLY B C 1
ATOM 1589 O O . GLY B 1 10 ? 34.281 -8.039 6.902 1 33.25 10 GLY B O 1
ATOM 1590 N N . ALA B 1 11 ? 35.438 -6.836 8.164 1 41.88 11 ALA B N 1
ATOM 1591 C CA . ALA B 1 11 ? 34.906 -5.539 8.578 1 41.88 11 ALA B CA 1
ATOM 1592 C C . ALA B 1 11 ? 34.531 -4.695 7.363 1 41.88 11 ALA B C 1
ATOM 1594 O O . ALA B 1 11 ? 33.625 -3.859 7.441 1 41.88 11 ALA B O 1
ATOM 1595 N N . SER B 1 12 ? 35.062 -4.652 6.066 1 43.56 12 SER B N 1
ATOM 1596 C CA . SER B 1 12 ? 35.031 -3.736 4.934 1 43.56 12 SER B CA 1
ATOM 1597 C C . SER B 1 12 ? 33.812 -3.98 4.062 1 43.56 12 SER B C 1
ATOM 1599 O O . SER B 1 12 ? 33.156 -3.033 3.619 1 43.56 12 SER B O 1
ATOM 1601 N N . THR B 1 13 ? 33.469 -5.152 3.611 1 48.28 13 THR B N 1
ATOM 1602 C CA . THR B 1 13 ? 32.406 -5.453 2.654 1 48.28 13 THR B CA 1
ATOM 1603 C C . THR B 1 13 ? 31.031 -5.141 3.252 1 48.28 13 THR B C 1
ATOM 1605 O O . THR B 1 13 ? 30.172 -4.566 2.58 1 48.28 13 THR B O 1
ATOM 1608 N N . THR B 1 14 ? 30.938 -5.469 4.434 1 52.34 14 THR B N 1
ATOM 1609 C CA . THR B 1 14 ? 29.672 -5.18 5.105 1 52.34 14 THR B CA 1
ATOM 1610 C C . THR B 1 14 ? 29.469 -3.672 5.234 1 52.34 14 THR B C 1
ATOM 1612 O O . THR B 1 14 ? 28.359 -3.174 4.992 1 52.34 14 THR B O 1
ATOM 1615 N N . GLY B 1 15 ? 30.609 -3.004 5.539 1 50.91 15 GLY B N 1
ATOM 1616 C CA . GLY B 1 15 ? 30.562 -1.556 5.652 1 50.91 15 GLY B CA 1
ATOM 1617 C C . GLY B 1 15 ? 30.172 -0.868 4.355 1 50.91 15 GLY B C 1
ATOM 1618 O O . GLY B 1 15 ? 29.406 0.097 4.363 1 50.91 15 GLY B O 1
ATOM 1619 N N . SER B 1 16 ? 30.703 -1.515 3.174 1 55.81 16 SER B N 1
ATOM 1620 C CA . SER B 1 16 ? 30.453 -0.918 1.866 1 55.81 16 SER B CA 1
ATOM 1621 C C . SER B 1 16 ? 29 -1.107 1.447 1 55.81 16 SER B C 1
ATOM 1623 O O . SER B 1 16 ? 28.344 -0.163 0.992 1 55.81 16 SER B O 1
ATOM 1625 N N . MET B 1 17 ? 28.578 -2.271 1.724 1 53.75 17 MET B N 1
ATOM 1626 C CA . MET B 1 17 ? 27.203 -2.531 1.278 1 53.75 17 MET B CA 1
ATOM 1627 C C . MET B 1 17 ? 26.203 -1.713 2.088 1 53.75 17 MET B C 1
ATOM 1629 O O . MET B 1 17 ? 25.25 -1.185 1.537 1 53.75 17 MET B O 1
ATOM 1633 N N . PHE B 1 18 ? 26.641 -1.535 3.424 1 57.94 18 PHE B N 1
ATOM 1634 C CA . PHE B 1 18 ? 25.75 -0.726 4.254 1 57.94 18 PHE B CA 1
ATOM 1635 C C . PHE B 1 18 ? 25.75 0.723 3.781 1 57.94 18 PHE B C 1
ATOM 1637 O O . PHE B 1 18 ? 24.688 1.361 3.734 1 57.94 18 PHE B O 1
ATOM 1644 N N . ARG B 1 19 ? 26.875 1.139 3.512 1 60.44 19 ARG B N 1
ATOM 1645 C CA . ARG B 1 19 ? 26.984 2.504 3.01 1 60.44 19 ARG B CA 1
ATOM 1646 C C . ARG B 1 19 ? 26.219 2.666 1.694 1 60.44 19 ARG B C 1
ATOM 1648 O O . ARG B 1 19 ? 25.578 3.693 1.462 1 60.44 19 ARG B O 1
ATOM 1655 N N . GLU B 1 20 ? 26.281 1.552 1 1 57.16 20 GLU B N 1
ATOM 1656 C CA . GLU B 1 20 ? 25.609 1.602 -0.294 1 57.16 20 GLU B CA 1
ATOM 1657 C C . GLU B 1 20 ? 24.094 1.642 -0.125 1 57.16 20 GLU B C 1
ATOM 1659 O O . GLU B 1 20 ? 23.406 2.412 -0.801 1 57.16 20 GLU B O 1
ATOM 1664 N N . PHE B 1 21 ? 23.562 0.98 0.778 1 58.66 21 PHE B N 1
ATOM 1665 C CA . PHE B 1 21 ? 22.125 0.977 1.011 1 58.66 21 PHE B CA 1
ATOM 1666 C C . PHE B 1 21 ? 21.672 2.314 1.578 1 58.66 21 PHE B C 1
ATOM 1668 O O . PHE B 1 21 ? 20.641 2.854 1.16 1 58.66 21 PHE B O 1
ATOM 1675 N N . GLU B 1 22 ? 22.406 2.672 2.559 1 64.38 22 GLU B N 1
ATOM 1676 C CA . GLU B 1 22 ? 22.078 3.982 3.111 1 64.38 22 GLU B CA 1
ATOM 1677 C C . GLU B 1 22 ? 22.109 5.059 2.031 1 64.38 22 GLU B C 1
ATOM 1679 O O . GLU B 1 22 ? 21.281 5.969 2.037 1 64.38 22 GLU B O 1
ATOM 1684 N N . ASP B 1 23 ? 23.031 4.836 1.173 1 63.38 23 ASP B N 1
ATOM 1685 C CA . ASP B 1 23 ? 23.109 5.777 0.061 1 63.38 23 ASP B CA 1
ATOM 1686 C C . ASP B 1 23 ? 21.891 5.648 -0.856 1 63.38 23 ASP B C 1
ATOM 1688 O O . ASP B 1 23 ? 21.359 6.656 -1.331 1 63.38 23 ASP B O 1
ATOM 1692 N N . MET B 1 24 ? 21.469 4.41 -1.043 1 63.28 24 MET B N 1
ATOM 1693 C CA . MET B 1 24 ? 20.281 4.188 -1.871 1 63.28 24 MET B CA 1
ATOM 1694 C C . MET B 1 24 ? 19.047 4.812 -1.233 1 63.28 24 MET B C 1
ATOM 1696 O O . MET B 1 24 ? 18.266 5.488 -1.91 1 63.28 24 MET B O 1
ATOM 1700 N N . ARG B 1 25 ? 18.906 4.602 0.017 1 67.81 25 ARG B N 1
ATOM 1701 C CA . ARG B 1 25 ? 17.781 5.195 0.737 1 67.81 25 ARG B CA 1
ATOM 1702 C C . ARG B 1 25 ? 17.812 6.715 0.632 1 67.81 25 ARG B C 1
ATOM 1704 O O . ARG B 1 25 ? 16.781 7.34 0.379 1 67.81 25 ARG B O 1
ATOM 1711 N N . ARG B 1 26 ? 18.953 7.207 0.792 1 70.81 26 ARG B N 1
ATOM 1712 C CA . ARG B 1 26 ? 19.094 8.656 0.699 1 70.81 26 ARG B CA 1
ATOM 1713 C C . ARG B 1 26 ? 18.766 9.148 -0.707 1 70.81 26 ARG B C 1
ATOM 1715 O O . ARG B 1 26 ? 18.156 10.203 -0.873 1 70.81 26 ARG B O 1
ATOM 1722 N N . ASP B 1 27 ? 19.234 8.297 -1.642 1 69.38 27 ASP B N 1
ATOM 1723 C CA . ASP B 1 27 ? 18.969 8.664 -3.027 1 69.38 27 ASP B CA 1
ATOM 1724 C C . ASP B 1 27 ? 17.469 8.609 -3.328 1 69.38 27 ASP B C 1
ATOM 1726 O O . ASP B 1 27 ? 16.938 9.492 -4 1 69.38 27 ASP B O 1
ATOM 1730 N N . ILE B 1 28 ? 16.844 7.656 -2.738 1 71.25 28 ILE B N 1
ATOM 1731 C CA . ILE B 1 28 ? 15.398 7.52 -2.93 1 71.25 28 ILE B CA 1
ATOM 1732 C C . ILE B 1 28 ? 14.68 8.695 -2.275 1 71.25 28 ILE B C 1
ATOM 1734 O O . ILE B 1 28 ? 13.812 9.312 -2.889 1 71.25 28 ILE B O 1
ATOM 1738 N N . GLU B 1 29 ? 15.117 8.953 -1.147 1 75.69 29 GLU B N 1
ATOM 1739 C CA . GLU B 1 29 ? 14.508 10.078 -0.437 1 75.69 29 GLU B CA 1
ATOM 1740 C C . GLU B 1 29 ? 14.719 11.383 -1.194 1 75.69 29 GLU B C 1
ATOM 1742 O O . GLU B 1 29 ? 13.789 12.188 -1.321 1 75.69 29 GLU B O 1
ATOM 1747 N N . ARG B 1 30 ? 15.867 11.492 -1.704 1 76.81 30 ARG B N 1
ATOM 1748 C CA . ARG B 1 30 ? 16.172 12.695 -2.469 1 76.81 30 ARG B CA 1
ATOM 1749 C C . ARG B 1 30 ? 15.359 12.758 -3.752 1 76.81 30 ARG B C 1
ATOM 1751 O O . ARG B 1 30 ? 14.828 13.812 -4.109 1 76.81 30 ARG B O 1
ATOM 1758 N N . MET B 1 31 ? 15.281 11.641 -4.336 1 76.44 31 MET B N 1
ATOM 1759 C CA . MET B 1 31 ? 14.492 11.57 -5.566 1 76.44 31 MET B CA 1
ATOM 1760 C C . MET B 1 31 ? 13.039 11.922 -5.305 1 76.44 31 MET B C 1
ATOM 1762 O O . MET B 1 31 ? 12.438 12.695 -6.051 1 76.44 31 MET B O 1
ATOM 1766 N N . PHE B 1 32 ? 12.516 11.469 -4.254 1 81.06 32 PHE B N 1
ATOM 1767 C CA . PHE B 1 32 ? 11.125 11.742 -3.916 1 81.06 32 PHE B CA 1
ATOM 1768 C C . PHE B 1 32 ? 10.938 13.219 -3.557 1 81.06 32 PHE B C 1
ATOM 1770 O O . PHE B 1 32 ? 9.953 13.836 -3.953 1 81.06 32 PHE B O 1
ATOM 1777 N N . GLU B 1 33 ? 11.867 13.648 -2.889 1 83 33 GLU B N 1
ATOM 1778 C CA . GLU B 1 33 ? 11.789 15.055 -2.504 1 83 33 GLU B CA 1
ATOM 1779 C C . GLU B 1 33 ? 11.82 15.961 -3.727 1 83 33 GLU B C 1
ATOM 1781 O O . GLU B 1 33 ? 11.016 16.891 -3.838 1 83 33 GLU B O 1
ATOM 1786 N N . GLU B 1 34 ? 12.656 15.625 -4.598 1 81 34 GLU B N 1
ATOM 1787 C CA . GLU B 1 34 ? 12.773 16.438 -5.809 1 81 34 GLU B CA 1
ATOM 1788 C C . GLU B 1 34 ? 11.547 16.281 -6.703 1 81 34 GLU B C 1
ATOM 1790 O O . GLU B 1 34 ? 11.031 17.25 -7.238 1 81 34 GLU B O 1
ATOM 1795 N N . THR B 1 35 ? 11.117 15.117 -6.789 1 80.75 35 THR B N 1
ATOM 1796 C CA . THR B 1 35 ? 10.016 14.812 -7.699 1 80.75 35 THR B CA 1
ATOM 1797 C C . THR B 1 35 ? 8.727 15.477 -7.234 1 80.75 35 THR B C 1
ATOM 1799 O O . THR B 1 35 ? 8.031 16.125 -8.023 1 80.75 35 THR B O 1
ATOM 1802 N N . ILE B 1 36 ? 8.516 15.43 -5.938 1 84.69 36 ILE B N 1
ATOM 1803 C CA . ILE B 1 36 ? 7.238 15.922 -5.43 1 84.69 36 ILE B CA 1
ATOM 1804 C C . ILE B 1 36 ? 7.227 17.453 -5.457 1 84.69 36 ILE B C 1
ATOM 1806 O O . ILE B 1 36 ? 6.16 18.062 -5.441 1 84.69 36 ILE B O 1
ATOM 1810 N N . GLN B 1 37 ? 8.406 17.984 -5.551 1 85.75 37 GLN B N 1
ATOM 1811 C CA . GLN B 1 37 ? 8.5 19.438 -5.543 1 85.75 37 GLN B CA 1
ATOM 1812 C C . GLN B 1 37 ? 8.422 20 -6.957 1 85.75 37 GLN B C 1
ATOM 1814 O O . GLN B 1 37 ? 8.195 21.203 -7.137 1 85.75 37 GLN B O 1
ATOM 1819 N N . ASP B 1 38 ? 8.625 19.125 -7.867 1 86.12 38 ASP B N 1
ATOM 1820 C CA . ASP B 1 38 ? 8.492 19.547 -9.258 1 86.12 38 ASP B CA 1
ATOM 1821 C C . ASP B 1 38 ? 7.031 19.5 -9.703 1 86.12 38 ASP B C 1
ATOM 1823 O O . ASP B 1 38 ? 6.641 18.609 -10.477 1 86.12 38 ASP B O 1
ATOM 1827 N N . ILE B 1 39 ? 6.297 20.5 -9.422 1 85.56 39 ILE B N 1
ATOM 1828 C CA . ILE B 1 39 ? 4.844 20.531 -9.539 1 85.56 39 ILE B CA 1
ATOM 1829 C C . ILE B 1 39 ? 4.441 20.375 -11.008 1 85.56 39 ILE B C 1
ATOM 1831 O O . ILE B 1 39 ? 3.385 19.812 -11.305 1 85.56 39 ILE B O 1
ATOM 1835 N N . GLY B 1 40 ? 5.273 20.875 -11.844 1 89.31 40 GLY B N 1
ATOM 1836 C CA . GLY B 1 40 ? 4.977 20.75 -13.258 1 89.31 40 GLY B CA 1
ATOM 1837 C C . GLY B 1 40 ? 4.945 19.312 -13.75 1 89.31 40 GLY B C 1
ATOM 1838 O O . GLY B 1 40 ? 4.32 19.016 -14.766 1 89.31 40 GLY B O 1
ATOM 1839 N N . ARG B 1 41 ? 5.488 18.453 -13 1 89.25 41 ARG B N 1
ATOM 1840 C CA . ARG B 1 41 ? 5.57 17.047 -13.414 1 89.25 41 ARG B CA 1
ATOM 1841 C C . ARG B 1 41 ? 4.508 16.203 -12.719 1 89.25 41 ARG B C 1
ATOM 1843 O O . ARG B 1 41 ? 4.246 15.07 -13.117 1 89.25 41 ARG B O 1
ATOM 1850 N N . VAL B 1 42 ? 3.984 16.797 -11.703 1 92.25 42 VAL B N 1
ATOM 1851 C CA . VAL B 1 42 ? 2.994 16.047 -10.93 1 92.25 42 VAL B CA 1
ATOM 1852 C C . VAL B 1 42 ? 1.631 16.141 -11.609 1 92.25 42 VAL B C 1
ATOM 1854 O O . VAL B 1 42 ? 1.188 17.234 -11.977 1 92.25 42 VAL B O 1
ATOM 1857 N N . PRO B 1 43 ? 1.048 14.984 -11.797 1 93.75 43 PRO B N 1
ATOM 1858 C CA . PRO B 1 43 ? -0.301 15.039 -12.367 1 93.75 43 PRO B CA 1
ATOM 1859 C C . PRO B 1 43 ? -1.231 15.969 -11.594 1 93.75 43 PRO B C 1
ATOM 1861 O O . PRO B 1 43 ? -1.186 16 -10.359 1 93.75 43 PRO B O 1
ATOM 1864 N N . LYS B 1 44 ? -2.066 16.625 -12.305 1 92.75 44 LYS B N 1
ATOM 1865 C CA . LYS B 1 44 ? -2.941 17.641 -11.719 1 92.75 44 LYS B CA 1
ATOM 1866 C C . LYS B 1 44 ? -3.861 17.016 -10.664 1 92.75 44 LYS B C 1
ATOM 1868 O O . LYS B 1 44 ? -4.223 17.688 -9.688 1 92.75 44 LYS B O 1
ATOM 1873 N N . GLU B 1 45 ? -4.156 15.781 -10.828 1 92.88 45 GLU B N 1
ATOM 1874 C CA . GLU B 1 45 ? -5.078 15.102 -9.922 1 92.88 45 GLU B CA 1
ATOM 1875 C C . GLU B 1 45 ? -4.453 14.906 -8.539 1 92.88 45 GLU B C 1
ATOM 1877 O O . GLU B 1 45 ? -5.156 14.617 -7.57 1 92.88 45 GLU B O 1
ATOM 1882 N N . LEU B 1 46 ? -3.133 15.109 -8.484 1 93.5 46 LEU B N 1
ATOM 1883 C CA . LEU B 1 46 ? -2.432 14.93 -7.215 1 93.5 46 LEU B CA 1
ATOM 1884 C C . LEU B 1 46 ? -2.094 16.266 -6.586 1 93.5 46 LEU B C 1
ATOM 1886 O O . LEU B 1 46 ? -1.352 16.328 -5.602 1 93.5 46 LEU B O 1
ATOM 1890 N N . VAL B 1 47 ? -2.645 17.297 -7.184 1 93.94 47 VAL B N 1
ATOM 1891 C CA . VAL B 1 47 ? -2.367 18.641 -6.699 1 93.94 47 VAL B CA 1
ATOM 1892 C C . VAL B 1 47 ? -3.672 19.328 -6.301 1 93.94 47 VAL B C 1
ATOM 1894 O O . VAL B 1 47 ? -4.625 19.359 -7.086 1 93.94 47 VAL B O 1
ATOM 1897 N N . ARG B 1 48 ? -3.67 19.719 -5.078 1 91.81 48 ARG B N 1
ATOM 1898 C CA . ARG B 1 48 ? -4.793 20.531 -4.598 1 91.81 48 ARG B CA 1
ATOM 1899 C C . ARG B 1 48 ? -4.332 21.922 -4.188 1 91.81 48 ARG B C 1
ATOM 1901 O O . ARG B 1 48 ? -3.449 22.062 -3.336 1 91.81 48 ARG B O 1
ATOM 1908 N N . GLU B 1 49 ? -4.93 22.875 -4.781 1 92.5 49 GLU B N 1
ATOM 1909 C CA . GLU B 1 49 ? -4.586 24.25 -4.465 1 92.5 49 GLU B CA 1
ATOM 1910 C C . GLU B 1 49 ? -5.809 25.031 -3.98 1 92.5 49 GLU B C 1
ATOM 1912 O O . GLU B 1 49 ? -6.895 24.906 -4.543 1 92.5 49 GLU B O 1
ATOM 1917 N N . TYR B 1 50 ? -5.547 25.688 -2.857 1 91.25 50 TYR B N 1
ATOM 1918 C CA . TYR B 1 50 ? -6.641 26.5 -2.352 1 91.25 50 TYR B CA 1
ATOM 1919 C C . TYR B 1 50 ? -6.105 27.719 -1.607 1 91.25 50 TYR B C 1
ATOM 1921 O O . TYR B 1 50 ? -4.918 27.781 -1.271 1 91.25 50 TYR B O 1
ATOM 1929 N N . GLU B 1 51 ? -7.035 28.734 -1.485 1 92.38 51 GLU B N 1
ATOM 1930 C CA . GLU B 1 51 ? -6.66 29.984 -0.841 1 92.38 51 GLU B CA 1
ATOM 1931 C C . GLU B 1 51 ? -7.039 29.984 0.637 1 92.38 51 GLU B C 1
ATOM 1933 O O . GLU B 1 51 ? -8.102 29.484 1.01 1 92.38 51 GLU B O 1
ATOM 1938 N N . THR B 1 52 ? -6.094 30.422 1.43 1 85.06 52 THR B N 1
ATOM 1939 C CA . THR B 1 52 ? -6.34 30.656 2.85 1 85.06 52 THR B CA 1
ATOM 1940 C C . THR B 1 52 ? -6.074 32.125 3.219 1 85.06 52 THR B C 1
ATOM 1942 O O . THR B 1 52 ? -5.535 32.875 2.412 1 85.06 52 THR B O 1
ATOM 1945 N N . PRO B 1 53 ? -6.578 32.531 4.332 1 84.38 53 PRO B N 1
ATOM 1946 C CA . PRO B 1 53 ? -6.266 33.906 4.746 1 84.38 53 PRO B CA 1
ATOM 1947 C C . PRO B 1 53 ? -4.766 34.188 4.781 1 84.38 53 PRO B C 1
ATOM 1949 O O . PRO B 1 53 ? -4.344 35.312 4.594 1 84.38 53 PRO B O 1
ATOM 1952 N N . SER B 1 54 ? -3.926 33.188 4.922 1 84.5 54 SER B N 1
ATOM 1953 C CA . SER B 1 54 ? -2.479 33.312 5.027 1 84.5 54 SER B CA 1
ATOM 1954 C C . SER B 1 54 ? -1.807 33.188 3.666 1 84.5 54 SER B C 1
ATOM 1956 O O . SER B 1 54 ? -0.581 33.281 3.561 1 84.5 54 SER B O 1
ATOM 1958 N N . GLY B 1 55 ? -2.635 32.969 2.656 1 88.5 55 GLY B N 1
ATOM 1959 C CA . GLY B 1 55 ? -2.084 32.844 1.314 1 88.5 55 GLY B CA 1
ATOM 1960 C C . GLY B 1 55 ? -2.463 31.562 0.616 1 88.5 55 GLY B C 1
ATOM 1961 O O . GLY B 1 55 ? -3.283 30.797 1.122 1 88.5 55 GLY B O 1
ATOM 1962 N N . LYS B 1 56 ? -1.839 31.406 -0.56 1 90.81 56 LYS B N 1
ATOM 1963 C CA . LYS B 1 56 ? -2.125 30.219 -1.367 1 90.81 56 LYS B CA 1
ATOM 1964 C C . LYS B 1 56 ? -1.44 28.984 -0.793 1 90.81 56 LYS B C 1
ATOM 1966 O O . LYS B 1 56 ? -0.269 29.031 -0.412 1 90.81 56 LYS B O 1
ATOM 1971 N N . VAL B 1 57 ? -2.227 27.938 -0.683 1 90.5 57 VAL B N 1
ATOM 1972 C CA . VAL B 1 57 ? -1.71 26.672 -0.151 1 90.5 57 VAL B CA 1
ATOM 1973 C C . VAL B 1 57 ? -1.795 25.594 -1.221 1 90.5 57 VAL B C 1
ATOM 1975 O O . VAL B 1 57 ? -2.771 25.531 -1.971 1 90.5 57 VAL B O 1
ATOM 1978 N N . ARG B 1 58 ? -0.702 24.812 -1.278 1 90.62 58 ARG B N 1
ATOM 1979 C CA . ARG B 1 58 ? -0.67 23.719 -2.234 1 90.62 58 ARG B CA 1
ATOM 1980 C C . ARG B 1 58 ? -0.351 22.391 -1.541 1 90.62 58 ARG B C 1
ATOM 1982 O O . ARG B 1 58 ? 0.608 22.312 -0.772 1 90.62 58 ARG B O 1
ATOM 1989 N N . GLU B 1 59 ? -1.234 21.484 -1.762 1 92.06 59 GLU B N 1
ATOM 1990 C CA . GLU B 1 59 ? -1 20.125 -1.298 1 92.06 59 GLU B CA 1
ATOM 1991 C C . GLU B 1 59 ? -0.704 19.188 -2.465 1 92.06 59 GLU B C 1
ATOM 1993 O O . GLU B 1 59 ? -1.311 19.297 -3.531 1 92.06 59 GLU B O 1
ATOM 1998 N N . VAL B 1 60 ? 0.282 18.297 -2.27 1 93.81 60 VAL B N 1
ATOM 1999 C CA . VAL B 1 60 ? 0.686 17.406 -3.348 1 93.81 60 VAL B CA 1
ATOM 2000 C C . VAL B 1 60 ? 0.755 15.969 -2.826 1 93.81 60 VAL B C 1
ATOM 2002 O O . VAL B 1 60 ? 1.236 15.727 -1.717 1 93.81 60 VAL B O 1
ATOM 2005 N N . GLY B 1 61 ? 0.35 15.039 -3.781 1 91.44 61 GLY B N 1
ATOM 2006 C CA . GLY B 1 61 ? 0.58 13.633 -3.508 1 91.44 61 GLY B CA 1
ATOM 2007 C C . GLY B 1 61 ? -0.701 12.852 -3.279 1 91.44 61 GLY B C 1
ATOM 2008 O O . GLY B 1 61 ? -1.795 13.352 -3.547 1 91.44 61 GLY B O 1
ATOM 2009 N N . PRO B 1 62 ? -0.638 11.734 -2.744 1 92.75 62 PRO B N 1
ATOM 2010 C CA . PRO B 1 62 ? 0.617 11.062 -2.408 1 92.75 62 PRO B CA 1
ATOM 2011 C C . PRO B 1 62 ? 1.308 10.461 -3.629 1 92.75 62 PRO B C 1
ATOM 2013 O O . PRO B 1 62 ? 0.638 9.984 -4.551 1 92.75 62 PRO B O 1
ATOM 2016 N N . LEU B 1 63 ? 2.643 10.508 -3.619 1 93.25 63 LEU B N 1
ATOM 2017 C CA . LEU B 1 63 ? 3.439 9.594 -4.43 1 93.25 63 LEU B CA 1
ATOM 2018 C C . LEU B 1 63 ? 3.752 8.32 -3.654 1 93.25 63 LEU B C 1
ATOM 2020 O O . LEU B 1 63 ? 4.055 8.367 -2.461 1 93.25 63 LEU B O 1
ATOM 2024 N N . VAL B 1 64 ? 3.602 7.285 -4.32 1 93.94 64 VAL B N 1
ATOM 2025 C CA . VAL B 1 64 ? 3.811 5.984 -3.689 1 93.94 64 VAL B CA 1
ATOM 2026 C C . VAL B 1 64 ? 4.691 5.113 -4.582 1 93.94 64 VAL B C 1
ATOM 2028 O O . VAL B 1 64 ? 4.477 5.043 -5.793 1 93.94 64 VAL B O 1
ATOM 2031 N N . TYR B 1 65 ? 5.684 4.477 -3.916 1 90.06 65 TYR B N 1
ATOM 2032 C CA . TYR B 1 65 ? 6.496 3.473 -4.594 1 90.06 65 TYR B CA 1
ATOM 2033 C C . TYR B 1 65 ? 6.887 2.352 -3.637 1 90.06 65 TYR B C 1
ATOM 2035 O O . TYR B 1 65 ? 7.305 2.611 -2.506 1 90.06 65 TYR B O 1
ATOM 2043 N N . GLY B 1 66 ? 6.707 1.054 -4.164 1 88.81 66 GLY B N 1
ATOM 2044 C CA . GLY B 1 66 ? 7.074 -0.059 -3.301 1 88.81 66 GLY B CA 1
ATOM 2045 C C . GLY B 1 66 ? 7.164 -1.381 -4.039 1 88.81 66 GLY B C 1
ATOM 2046 O O . GLY B 1 66 ? 6.961 -1.435 -5.254 1 88.81 66 GLY B O 1
ATOM 2047 N N . TYR B 1 67 ? 7.535 -2.432 -3.221 1 87.88 67 TYR B N 1
ATOM 2048 C CA . TYR B 1 67 ? 7.676 -3.801 -3.705 1 87.88 67 TYR B CA 1
ATOM 2049 C C . TYR B 1 67 ? 6.938 -4.777 -2.799 1 87.88 67 TYR B C 1
ATOM 2051 O O . TYR B 1 67 ? 6.789 -4.531 -1.6 1 87.88 67 TYR B O 1
ATOM 2059 N N . THR B 1 68 ? 6.508 -5.758 -3.436 1 92.62 68 THR B N 1
ATOM 2060 C CA . THR B 1 68 ? 5.977 -6.898 -2.691 1 92.62 68 THR B CA 1
ATOM 2061 C C . THR B 1 68 ? 6.613 -8.203 -3.168 1 92.62 68 THR B C 1
ATOM 2063 O O . THR B 1 68 ? 7.035 -8.305 -4.324 1 92.62 68 THR B O 1
ATOM 2066 N N . ALA B 1 69 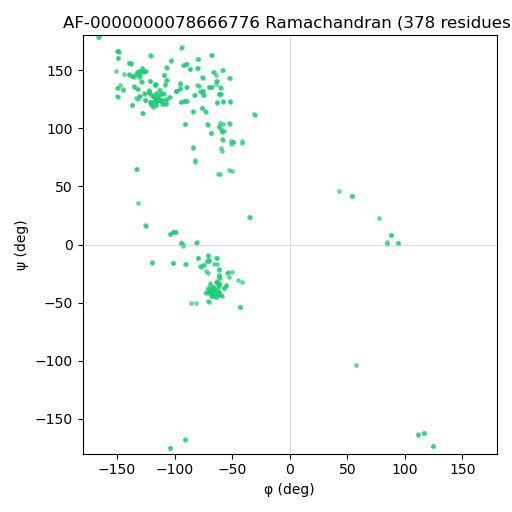? 6.73 -9.125 -2.223 1 91.69 69 ALA B N 1
ATOM 2067 C CA . ALA B 1 69 ? 7.25 -10.445 -2.576 1 91.69 69 ALA B CA 1
ATOM 2068 C C . ALA B 1 69 ? 6.414 -11.555 -1.938 1 91.69 69 ALA B C 1
ATOM 2070 O O . ALA B 1 69 ? 6.055 -11.469 -0.761 1 91.69 69 ALA B O 1
ATOM 2071 N N . THR B 1 70 ? 6.129 -12.555 -2.729 1 92.56 70 THR B N 1
ATOM 2072 C CA . THR B 1 70 ? 5.398 -13.719 -2.252 1 92.56 70 THR B CA 1
ATOM 2073 C C . THR B 1 70 ? 5.984 -15 -2.838 1 92.56 70 THR B C 1
ATOM 2075 O O . THR B 1 70 ? 6.73 -14.961 -3.818 1 92.56 70 THR B O 1
ATOM 2078 N N . ILE B 1 71 ? 5.75 -16.062 -2.152 1 91 71 ILE B N 1
ATOM 2079 C CA . ILE B 1 71 ? 5.926 -17.406 -2.693 1 91 71 ILE B CA 1
ATOM 2080 C C . ILE B 1 71 ? 4.59 -18.141 -2.682 1 91 71 ILE B C 1
ATOM 2082 O O . ILE B 1 71 ? 3.967 -18.297 -1.629 1 91 71 ILE B O 1
ATOM 2086 N N . GLY B 1 72 ? 4.137 -18.516 -3.818 1 87.62 72 GLY B N 1
ATOM 2087 C CA . GLY B 1 72 ? 2.906 -19.281 -3.928 1 87.62 72 GLY B CA 1
ATOM 2088 C C . GLY B 1 72 ? 3.137 -20.781 -3.895 1 87.62 72 GLY B C 1
ATOM 2089 O O . GLY B 1 72 ? 4.223 -21.25 -3.533 1 87.62 72 GLY B O 1
ATOM 2090 N N . PRO B 1 73 ? 2.084 -21.516 -4.242 1 86.44 73 PRO B N 1
ATOM 2091 C CA . PRO B 1 73 ? 2.172 -22.984 -4.191 1 86.44 73 PRO B CA 1
ATOM 2092 C C . PRO B 1 73 ? 3.236 -23.547 -5.129 1 86.44 73 PRO B C 1
ATOM 2094 O O . PRO B 1 73 ? 3.711 -24.672 -4.93 1 86.44 73 PRO B O 1
ATOM 2097 N N . ASP B 1 74 ? 3.605 -22.781 -6.117 1 83.69 74 ASP B N 1
ATOM 2098 C CA . ASP B 1 74 ? 4.59 -23.266 -7.082 1 83.69 74 ASP B CA 1
ATOM 2099 C C . ASP B 1 74 ? 6.008 -23.141 -6.531 1 83.69 74 ASP B C 1
ATOM 2101 O O . ASP B 1 74 ? 6.965 -23.594 -7.156 1 83.69 74 ASP B O 1
ATOM 2105 N N . GLY B 1 75 ? 6.152 -22.438 -5.441 1 86.62 75 GLY B N 1
ATOM 2106 C CA . GLY B 1 75 ? 7.43 -22.359 -4.75 1 86.62 75 GLY B CA 1
ATOM 2107 C C . GLY B 1 75 ? 8.352 -21.297 -5.316 1 86.62 75 GLY B C 1
ATOM 2108 O O . GLY B 1 75 ? 9.477 -21.125 -4.84 1 86.62 75 GLY B O 1
ATOM 2109 N N . LYS B 1 76 ? 7.875 -20.594 -6.293 1 87.25 76 LYS B N 1
ATOM 2110 C CA . LYS B 1 76 ? 8.727 -19.594 -6.941 1 87.25 76 LYS B CA 1
ATOM 2111 C C . LYS B 1 76 ? 8.445 -18.203 -6.402 1 87.25 76 LYS B C 1
ATOM 2113 O O . LYS B 1 76 ? 7.293 -17.766 -6.336 1 87.25 76 LYS B O 1
ATOM 2118 N N . PRO B 1 77 ? 9.508 -17.484 -6.051 1 88.94 77 PRO B N 1
ATOM 2119 C CA . PRO B 1 77 ? 9.297 -16.109 -5.602 1 88.94 77 PRO B CA 1
ATOM 2120 C C . PRO B 1 77 ? 8.812 -15.195 -6.723 1 88.94 77 PRO B C 1
ATOM 2122 O O . PRO B 1 77 ? 9.289 -15.297 -7.855 1 88.94 77 PRO B O 1
ATOM 2125 N N . LYS B 1 78 ? 7.863 -14.438 -6.395 1 88.69 78 LYS B N 1
ATOM 2126 C CA . LYS B 1 78 ? 7.363 -13.406 -7.297 1 88.69 78 LYS B CA 1
ATOM 2127 C C . LYS B 1 78 ? 7.516 -12.016 -6.684 1 88.69 78 LYS B C 1
ATOM 2129 O O . LYS B 1 78 ? 7.023 -11.766 -5.582 1 88.69 78 LYS B O 1
ATOM 2134 N N . ILE B 1 79 ? 8.195 -11.156 -7.348 1 89 79 ILE B N 1
ATOM 2135 C CA . ILE B 1 79 ? 8.414 -9.789 -6.887 1 89 79 ILE B CA 1
ATOM 2136 C C . ILE B 1 79 ? 7.691 -8.812 -7.809 1 89 79 ILE B C 1
ATOM 2138 O O . ILE B 1 79 ? 7.809 -8.898 -9.031 1 89 79 ILE B O 1
ATOM 2142 N N . ARG B 1 80 ? 6.992 -7.887 -7.203 1 87 80 ARG B N 1
ATOM 2143 C CA . ARG B 1 80 ? 6.191 -6.934 -7.965 1 87 80 ARG B CA 1
ATOM 2144 C C . ARG B 1 80 ? 6.363 -5.52 -7.418 1 87 80 ARG B C 1
ATOM 2146 O O . ARG B 1 80 ? 6.516 -5.328 -6.211 1 87 80 ARG B O 1
ATOM 2153 N N . GLU B 1 81 ? 6.324 -4.633 -8.375 1 87.31 81 GLU B N 1
ATOM 2154 C CA . GLU B 1 81 ? 6.301 -3.223 -7.996 1 87.31 81 GLU B CA 1
ATOM 2155 C C . GLU B 1 81 ? 4.867 -2.707 -7.887 1 87.31 81 GLU B C 1
ATOM 2157 O O . GLU B 1 81 ? 3.951 -3.275 -8.484 1 87.31 81 GLU B O 1
ATOM 2162 N N . PHE B 1 82 ? 4.703 -1.628 -7.051 1 92.5 82 PHE B N 1
ATOM 2163 C CA . PHE B 1 82 ? 3.408 -0.962 -6.977 1 92.5 82 PHE B CA 1
ATOM 2164 C C . PHE B 1 82 ? 3.578 0.521 -6.676 1 92.5 82 PHE B C 1
ATOM 2166 O O . PHE B 1 82 ? 4.684 0.978 -6.383 1 92.5 82 PHE B O 1
ATOM 2173 N N . GLY B 1 83 ? 2.432 1.231 -6.891 1 94.88 83 GLY B N 1
ATOM 2174 C CA . GLY B 1 83 ? 2.449 2.668 -6.664 1 94.88 83 GLY B CA 1
ATOM 2175 C C . GLY B 1 83 ? 2.199 3.473 -7.926 1 94.88 83 GLY B C 1
ATOM 2176 O O . GLY B 1 83 ? 1.573 2.982 -8.867 1 94.88 83 GLY B O 1
ATOM 2177 N N . ASN B 1 84 ? 2.584 4.738 -7.82 1 94.69 84 ASN B N 1
ATOM 2178 C CA . ASN B 1 84 ? 2.326 5.617 -8.953 1 94.69 84 ASN B CA 1
ATOM 2179 C C . ASN B 1 84 ? 3.602 6.309 -9.43 1 94.69 84 ASN B C 1
ATOM 2181 O O . ASN B 1 84 ? 3.539 7.328 -10.117 1 94.69 84 ASN B O 1
ATOM 2185 N N . VAL B 1 85 ? 4.727 5.734 -8.977 1 87.94 85 VAL B N 1
ATOM 2186 C CA . VAL B 1 85 ? 6.039 6.145 -9.461 1 87.94 85 VAL B CA 1
ATOM 2187 C C . VAL B 1 85 ? 6.703 4.98 -10.195 1 87.94 85 VAL B C 1
ATOM 2189 O O . VAL B 1 85 ? 6.832 3.883 -9.648 1 87.94 85 VAL B O 1
ATOM 2192 N N . ARG B 1 86 ? 7 5.211 -11.461 1 80.12 86 ARG B N 1
ATOM 2193 C CA . ARG B 1 86 ? 7.668 4.168 -12.227 1 80.12 86 ARG B CA 1
ATOM 2194 C C . ARG B 1 86 ? 9.094 4.582 -12.594 1 80.12 86 ARG B C 1
ATOM 2196 O O . ARG B 1 86 ? 9.32 5.691 -13.078 1 80.12 86 ARG B O 1
ATO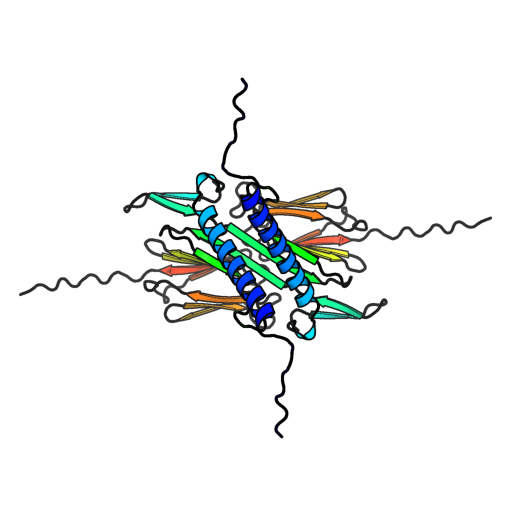M 2203 N N . PRO B 1 87 ? 10.016 3.652 -12.164 1 64.75 87 PRO B N 1
ATOM 2204 C CA . PRO B 1 87 ? 11.391 3.988 -12.531 1 64.75 87 PRO B CA 1
ATOM 2205 C C . PRO B 1 87 ? 11.609 4.023 -14.039 1 64.75 87 PRO B C 1
ATOM 2207 O O . PRO B 1 87 ? 10.969 3.266 -14.773 1 64.75 87 PRO B O 1
ATOM 2210 N N . SER B 1 88 ? 12.07 5.145 -14.539 1 58.41 88 SER B N 1
ATOM 2211 C CA . SER B 1 88 ? 12.359 5.258 -15.969 1 58.41 88 SER B CA 1
ATOM 2212 C C . SER B 1 88 ? 13.664 4.562 -16.328 1 58.41 88 SER B C 1
ATOM 2214 O O . SER B 1 88 ? 14.625 4.59 -15.547 1 58.41 88 SER B O 1
ATOM 2216 N N . LEU B 1 89 ? 13.648 3.566 -17.141 1 52.59 89 LEU B N 1
ATOM 2217 C CA . LEU B 1 89 ? 14.812 2.824 -17.609 1 52.59 89 LEU B CA 1
ATOM 2218 C C . LEU B 1 89 ? 15.742 3.723 -18.422 1 52.59 89 LEU B C 1
ATOM 2220 O O . LEU B 1 89 ? 16.875 3.336 -18.734 1 52.59 89 LEU B O 1
ATOM 2224 N N . GLY B 1 90 ? 15.32 4.934 -18.812 1 45.75 90 GLY B N 1
ATOM 2225 C CA . GLY B 1 90 ? 16.172 5.648 -19.75 1 45.75 90 GLY B CA 1
ATOM 2226 C C . GLY B 1 90 ? 17.141 6.598 -19.062 1 45.75 90 GLY B C 1
ATOM 2227 O O . GLY B 1 90 ? 17.125 6.727 -17.828 1 45.75 90 GLY B O 1
ATOM 2228 N N . ALA B 1 91 ? 18.062 7.086 -19.859 1 45.78 91 ALA B N 1
ATOM 2229 C CA . ALA B 1 91 ? 19.125 8.031 -19.531 1 45.78 91 ALA B CA 1
ATOM 2230 C C . ALA B 1 91 ? 18.625 9.164 -18.656 1 45.78 91 ALA B C 1
ATOM 2232 O O . ALA B 1 91 ? 19.359 9.695 -17.828 1 45.78 91 ALA B O 1
ATOM 2233 N N . ALA B 1 92 ? 17.578 9.797 -19.141 1 49.44 92 ALA B N 1
ATOM 2234 C CA . ALA B 1 92 ? 17.031 10.898 -18.344 1 49.44 92 ALA B CA 1
ATOM 2235 C C . ALA B 1 92 ? 16.109 10.375 -17.25 1 49.44 92 ALA B C 1
ATOM 2237 O O . ALA B 1 92 ? 15.133 9.68 -17.531 1 49.44 92 ALA B O 1
ATOM 2238 N N . ALA B 1 93 ? 16.641 9.703 -16.094 1 54.28 93 ALA B N 1
ATOM 2239 C CA . ALA B 1 93 ? 16.328 9.008 -14.852 1 54.28 93 ALA B CA 1
ATOM 2240 C C . ALA B 1 93 ? 15.102 9.617 -14.18 1 54.28 93 ALA B C 1
ATOM 2242 O O . ALA B 1 93 ? 15.008 9.633 -12.953 1 54.28 93 ALA B O 1
ATOM 2243 N N . THR B 1 94 ? 14.242 10.297 -15.062 1 64.81 94 THR B N 1
ATOM 2244 C CA . THR B 1 94 ? 13.164 10.891 -14.281 1 64.81 94 THR B CA 1
ATOM 2245 C C . THR B 1 94 ? 11.992 9.922 -14.148 1 64.81 94 THR B C 1
ATOM 2247 O O . THR B 1 94 ? 11.477 9.43 -15.148 1 64.81 94 THR B O 1
ATOM 2250 N N . PRO B 1 95 ? 11.664 9.664 -13.039 1 75.38 95 PRO B N 1
ATOM 2251 C CA . PRO B 1 95 ? 10.539 8.75 -12.844 1 75.38 95 PRO B CA 1
ATOM 2252 C C . PRO B 1 95 ? 9.242 9.273 -13.453 1 75.38 95 PRO B C 1
ATOM 2254 O O . PRO B 1 95 ? 9.023 10.484 -13.516 1 75.38 95 PRO B O 1
ATOM 2257 N N . MET B 1 96 ? 8.594 8.352 -14.102 1 85.06 96 MET B N 1
ATOM 2258 C CA . MET B 1 96 ? 7.258 8.688 -14.594 1 85.06 96 MET B CA 1
ATOM 2259 C C . MET B 1 96 ? 6.234 8.633 -13.469 1 85.06 96 MET B C 1
ATOM 2261 O O . MET B 1 96 ? 6.207 7.676 -12.695 1 85.06 96 MET B O 1
ATOM 2265 N N . LEU B 1 97 ? 5.465 9.703 -13.438 1 90.81 97 LEU B N 1
ATOM 2266 C CA . LEU B 1 97 ? 4.438 9.789 -12.406 1 90.81 97 LEU B CA 1
ATOM 2267 C C . LEU B 1 97 ? 3.049 9.578 -13 1 90.81 97 LEU B C 1
ATOM 2269 O O . LEU B 1 97 ? 2.773 10.031 -14.117 1 90.81 97 LEU B O 1
ATOM 2273 N N . SER B 1 98 ? 2.219 8.906 -12.305 1 93.75 98 SER B N 1
ATOM 2274 C CA . SER B 1 98 ? 0.838 8.68 -12.719 1 93.75 98 SER B CA 1
ATOM 2275 C C . SER B 1 98 ? -0.145 9.125 -11.641 1 93.75 98 SER B C 1
ATOM 2277 O O . SER B 1 98 ? 0.154 9.047 -10.453 1 93.75 98 SER B O 1
ATOM 2279 N N . SER B 1 99 ? -1.34 9.562 -12.117 1 93.88 99 SER B N 1
ATOM 2280 C CA . SER B 1 99 ? -2.4 9.883 -11.172 1 93.88 99 SER B CA 1
ATOM 2281 C C . SER B 1 99 ? -3.068 8.617 -10.641 1 93.88 99 SER B C 1
ATOM 2283 O O . SER B 1 99 ? -3.768 8.656 -9.625 1 93.88 99 SER B O 1
ATOM 2285 N N . GLU B 1 100 ? -2.863 7.621 -11.367 1 95.62 100 GLU B N 1
ATOM 2286 C CA . GLU B 1 100 ? -3.418 6.336 -10.953 1 95.62 100 GLU B CA 1
ATOM 2287 C C . GLU B 1 100 ? -2.389 5.516 -10.18 1 95.62 100 GLU B C 1
ATOM 2289 O O . GLU B 1 100 ? -1.209 5.492 -10.539 1 95.62 100 GLU B O 1
ATOM 2294 N N . LEU B 1 101 ? -2.883 4.902 -9.164 1 95.94 101 LEU B N 1
ATOM 2295 C CA . LEU B 1 101 ? -2.035 4.023 -8.367 1 95.94 101 LEU B CA 1
ATOM 2296 C C . LEU B 1 101 ? -2.105 2.59 -8.875 1 95.94 101 LEU B C 1
ATOM 2298 O O . LEU B 1 101 ? -3.197 2.057 -9.094 1 95.94 101 LEU B O 1
ATOM 2302 N N . GLU B 1 102 ? -0.951 2.061 -9.203 1 96.69 102 GLU B N 1
ATOM 2303 C CA . GLU B 1 102 ? -0.925 0.612 -9.383 1 96.69 102 GLU B CA 1
ATOM 2304 C C . GLU B 1 102 ? -1.021 -0.116 -8.047 1 96.69 102 GLU B C 1
ATOM 2306 O O . GLU B 1 102 ? -0.109 -0.028 -7.219 1 96.69 102 GLU B O 1
ATOM 2311 N N . PRO B 1 103 ? -2.084 -0.828 -7.832 1 97.25 103 PRO B N 1
ATOM 2312 C CA . PRO B 1 103 ? -2.303 -1.431 -6.516 1 97.25 103 PRO B CA 1
ATOM 2313 C C . PRO B 1 103 ? -1.499 -2.713 -6.312 1 97.25 103 PRO B C 1
ATOM 2315 O O . PRO B 1 103 ? -1.002 -3.295 -7.281 1 97.25 103 PRO B O 1
ATOM 2318 N N . LEU B 1 104 ? -1.325 -3.047 -5.039 1 94.25 104 LEU B N 1
ATOM 2319 C CA . LEU B 1 104 ? -0.82 -4.379 -4.73 1 94.25 104 LEU B CA 1
ATOM 2320 C C . LEU B 1 104 ? -1.774 -5.453 -5.238 1 94.25 104 LEU B C 1
ATOM 2322 O O . LEU B 1 104 ? -2.988 -5.355 -5.043 1 94.25 104 LEU B O 1
ATOM 2326 N N . ALA B 1 105 ? -1.201 -6.363 -5.941 1 94.81 105 ALA B N 1
ATOM 2327 C CA . ALA B 1 105 ? -2.006 -7.457 -6.484 1 94.81 105 ALA B CA 1
ATOM 2328 C C . ALA B 1 105 ? -1.264 -8.789 -6.379 1 94.81 105 ALA B C 1
ATOM 2330 O O . ALA B 1 105 ? -0.033 -8.82 -6.438 1 94.81 105 ALA B O 1
ATOM 2331 N N . ASP B 1 106 ? -2.049 -9.789 -6.172 1 91.75 106 ASP B N 1
ATOM 2332 C CA . ASP B 1 106 ? -1.501 -11.141 -6.102 1 91.75 106 ASP B CA 1
ATOM 2333 C C . ASP B 1 106 ? -2.379 -12.133 -6.867 1 91.75 106 ASP B C 1
ATOM 2335 O O . ASP B 1 106 ? -3.592 -11.938 -6.969 1 91.75 106 ASP B O 1
ATOM 2339 N N . VAL B 1 107 ? -1.7 -13.07 -7.457 1 92.19 107 VAL B N 1
ATOM 2340 C CA . VAL B 1 107 ? -2.393 -14.156 -8.148 1 92.19 107 VAL B CA 1
ATOM 2341 C C . VAL B 1 107 ? -2.008 -15.492 -7.527 1 92.19 107 VAL B C 1
ATOM 2343 O O . VAL B 1 107 ? -0.832 -15.859 -7.504 1 92.19 107 VAL B O 1
ATOM 2346 N N . ILE B 1 108 ? -2.971 -16.172 -7.055 1 87.56 108 ILE B N 1
ATOM 2347 C CA . ILE B 1 108 ? -2.756 -17.5 -6.461 1 87.56 108 ILE B CA 1
ATOM 2348 C C . ILE B 1 108 ? -3.518 -18.547 -7.258 1 87.56 108 ILE B C 1
ATOM 2350 O O . ILE B 1 108 ? -4.711 -18.391 -7.527 1 87.56 108 ILE B O 1
ATOM 2354 N N . THR B 1 109 ? -2.773 -19.531 -7.637 1 87.62 109 THR B N 1
ATOM 2355 C CA . THR B 1 109 ? -3.369 -20.625 -8.398 1 87.62 109 THR B CA 1
ATOM 2356 C C . THR B 1 109 ? -3.482 -21.875 -7.547 1 87.62 109 THR B C 1
ATOM 2358 O O . THR B 1 109 ? -2.502 -22.312 -6.934 1 87.62 109 THR B O 1
ATOM 2361 N N . SER B 1 110 ? -4.668 -22.359 -7.387 1 84.06 110 SER B N 1
ATOM 2362 C CA . SER B 1 110 ? -4.906 -23.656 -6.746 1 84.06 110 SER B CA 1
ATOM 2363 C C . SER B 1 110 ? -5.238 -24.719 -7.773 1 84.06 110 SER B C 1
ATOM 2365 O O . SER B 1 110 ? -5.062 -24.516 -8.977 1 84.06 110 SER B O 1
ATOM 2367 N N . ASP B 1 111 ? -5.578 -25.906 -7.27 1 81.94 111 ASP B N 1
ATOM 2368 C CA . ASP B 1 111 ? -5.84 -27.031 -8.172 1 81.94 111 ASP B CA 1
ATOM 2369 C C . ASP B 1 111 ? -7.023 -26.734 -9.086 1 81.94 111 ASP B C 1
ATOM 2371 O O . ASP B 1 111 ? -7.012 -27.109 -10.258 1 81.94 111 ASP B O 1
ATOM 2375 N N . LYS B 1 112 ? -7.996 -26 -8.578 1 88.38 112 LYS B N 1
ATOM 2376 C CA . LYS B 1 112 ? -9.227 -25.859 -9.344 1 88.38 112 LYS B CA 1
ATOM 2377 C C . LYS B 1 112 ? -9.5 -24.391 -9.68 1 88.38 112 LYS B C 1
ATOM 2379 O O . LYS B 1 112 ? -10.328 -24.094 -10.547 1 88.38 112 LYS B O 1
ATOM 2384 N N . GLU B 1 113 ? -8.805 -23.531 -8.992 1 93.38 113 GLU B N 1
ATOM 2385 C CA . GLU B 1 113 ? -9.203 -22.141 -9.117 1 93.38 113 GLU B CA 1
ATOM 2386 C C . GLU B 1 113 ? -7.988 -21.219 -9.227 1 93.38 113 GLU B C 1
ATOM 2388 O O . GLU B 1 113 ? -6.887 -21.594 -8.82 1 93.38 113 GLU B O 1
ATOM 2393 N N . VAL B 1 114 ? -8.234 -20.062 -9.844 1 93.31 114 VAL B N 1
ATOM 2394 C CA . VAL B 1 114 ? -7.305 -18.938 -9.852 1 93.31 114 VAL B CA 1
ATOM 2395 C C . VAL B 1 114 ? -7.926 -17.75 -9.109 1 93.31 114 VAL B C 1
ATOM 2397 O O . VAL B 1 114 ? -9.055 -17.359 -9.398 1 93.31 114 VAL B O 1
ATOM 2400 N N . LYS B 1 115 ? -7.223 -17.281 -8.156 1 94.62 115 LYS B N 1
ATOM 2401 C CA . LYS B 1 115 ? -7.723 -16.172 -7.367 1 94.62 115 LYS B CA 1
ATOM 2402 C C . LYS B 1 115 ? -6.816 -14.945 -7.508 1 94.62 115 LYS B C 1
ATOM 2404 O O . LYS B 1 115 ? -5.602 -15.047 -7.336 1 94.62 115 LYS B O 1
ATOM 2409 N N . VAL B 1 116 ? -7.41 -13.844 -7.855 1 96 116 VAL B N 1
ATOM 2410 C CA . VAL B 1 116 ? -6.719 -12.562 -7.914 1 96 116 VAL B CA 1
ATOM 2411 C C . VAL B 1 116 ? -7.172 -11.672 -6.758 1 96 116 VAL B C 1
ATOM 2413 O O . VAL B 1 116 ? -8.367 -11.477 -6.551 1 96 116 VAL B O 1
ATOM 2416 N N . THR B 1 117 ? -6.25 -11.203 -5.988 1 96.19 117 THR B N 1
ATOM 2417 C CA . THR B 1 117 ? -6.535 -10.273 -4.902 1 96.19 117 THR B CA 1
ATOM 2418 C C . THR B 1 117 ? -5.855 -8.93 -5.152 1 96.19 117 THR B C 1
ATOM 2420 O O . THR B 1 117 ? -4.664 -8.875 -5.461 1 96.19 117 THR B O 1
ATOM 2423 N N . ILE B 1 118 ? -6.617 -7.832 -5.031 1 97.62 118 ILE B N 1
ATOM 2424 C CA . ILE B 1 118 ? -6.105 -6.492 -5.297 1 97.62 118 ILE B CA 1
ATOM 2425 C C . ILE B 1 118 ? -6.473 -5.562 -4.145 1 97.62 118 ILE B C 1
ATOM 2427 O O . ILE B 1 118 ? -7.637 -5.496 -3.736 1 97.62 118 ILE B O 1
ATOM 2431 N N . ASP B 1 119 ? -5.512 -4.867 -3.596 1 97.62 119 ASP B N 1
ATOM 2432 C CA . ASP B 1 119 ? -5.73 -3.9 -2.527 1 97.62 119 ASP B CA 1
ATOM 2433 C C . ASP B 1 119 ? -6.137 -2.541 -3.092 1 97.62 119 ASP B C 1
ATOM 2435 O O . ASP B 1 119 ? -5.336 -1.87 -3.748 1 97.62 119 ASP B O 1
ATOM 2439 N N . MET B 1 120 ? -7.344 -2.123 -2.812 1 97.94 120 MET B N 1
ATOM 2440 C CA . MET B 1 120 ? -7.844 -0.838 -3.291 1 97.94 120 MET B CA 1
ATOM 2441 C C . MET B 1 120 ? -8.531 -0.07 -2.17 1 97.94 120 MET B C 1
ATOM 2443 O O . MET B 1 120 ? -9.719 0.252 -2.27 1 97.94 120 MET B O 1
ATOM 2447 N N . PRO B 1 121 ? -7.805 0.304 -1.192 1 97.88 121 PRO B N 1
ATOM 2448 C CA . PRO B 1 121 ? -8.43 1.074 -0.118 1 97.88 121 PRO B CA 1
ATOM 2449 C C . PRO B 1 121 ? -8.961 2.426 -0.592 1 97.88 121 PRO B C 1
ATOM 2451 O O . PRO B 1 121 ? -8.352 3.068 -1.447 1 97.88 121 PRO B O 1
ATOM 2454 N N . GLY B 1 122 ? -10.102 2.844 -0.121 1 96.75 122 GLY B N 1
ATOM 2455 C CA . GLY B 1 122 ? -10.633 4.18 -0.348 1 96.75 122 GLY B CA 1
ATOM 2456 C C . GLY B 1 122 ? -11.57 4.254 -1.535 1 96.75 122 GLY B C 1
ATOM 2457 O O . GLY B 1 122 ? -12.078 5.328 -1.868 1 96.75 122 GLY B O 1
ATOM 2458 N N . VAL B 1 123 ? -11.773 3.088 -2.141 1 96.75 123 VAL B N 1
ATOM 2459 C CA . VAL B 1 123 ? -12.656 3.074 -3.301 1 96.75 123 VAL B CA 1
ATOM 2460 C C . VAL B 1 123 ? -13.961 2.361 -2.949 1 96.75 123 VAL B C 1
ATOM 2462 O O . VAL B 1 123 ? -13.969 1.424 -2.148 1 96.75 123 VAL B O 1
ATOM 2465 N N . SER B 1 124 ? -15.031 2.855 -3.553 1 95.88 124 SER B N 1
ATOM 2466 C CA . SER B 1 124 ? -16.312 2.158 -3.428 1 95.88 124 SER B CA 1
ATOM 2467 C C . SER B 1 124 ? -16.484 1.121 -4.531 1 95.88 124 SER B C 1
ATOM 2469 O O . SER B 1 124 ? -15.922 1.265 -5.621 1 95.88 124 SER B O 1
ATOM 2471 N N . LYS B 1 125 ? -17.312 0.142 -4.188 1 96.06 125 LYS B N 1
ATOM 2472 C CA . LYS B 1 125 ? -17.531 -0.947 -5.133 1 96.06 125 LYS B CA 1
ATOM 2473 C C . LYS B 1 125 ? -18.047 -0.417 -6.469 1 96.06 125 LYS B C 1
ATOM 2475 O O . LYS B 1 125 ? -17.625 -0.887 -7.531 1 96.06 125 LYS B O 1
ATOM 2480 N N . GLN B 1 126 ? -18.891 0.595 -6.41 1 96.5 126 GLN B N 1
ATOM 2481 C CA . GLN B 1 126 ? -19.531 1.114 -7.613 1 96.5 126 GLN B CA 1
ATOM 2482 C C . GLN B 1 126 ? -18.531 1.869 -8.492 1 96.5 126 GLN B C 1
ATOM 2484 O O . GLN B 1 126 ? -18.812 2.146 -9.656 1 96.5 126 GLN B O 1
ATOM 2489 N N . ASP B 1 127 ? -17.438 2.168 -7.949 1 97.69 127 ASP B N 1
ATOM 2490 C CA . ASP B 1 127 ? -16.453 2.951 -8.688 1 97.69 127 ASP B CA 1
ATOM 2491 C C . ASP B 1 127 ? -15.438 2.045 -9.375 1 97.69 127 ASP B C 1
ATOM 2493 O O . ASP B 1 127 ? -14.516 2.525 -10.039 1 97.69 127 ASP B O 1
ATOM 2497 N N . ILE B 1 128 ? -15.57 0.755 -9.258 1 98.25 128 ILE B N 1
ATOM 2498 C CA . ILE B 1 128 ? -14.586 -0.19 -9.773 1 98.25 128 ILE B CA 1
ATOM 2499 C C . ILE B 1 128 ? -15.055 -0.74 -11.117 1 98.25 128 ILE B C 1
ATOM 2501 O O . ILE B 1 128 ? -16.219 -1.139 -11.258 1 98.25 128 ILE B O 1
ATOM 2505 N N . LYS B 1 129 ? -14.148 -0.723 -12.078 1 97.94 129 LYS B N 1
ATOM 2506 C CA . LYS B 1 129 ? -14.359 -1.358 -13.375 1 97.94 129 LYS B CA 1
ATOM 2507 C C . LYS B 1 129 ? -13.445 -2.57 -13.547 1 97.94 129 LYS B C 1
ATOM 2509 O O . LYS B 1 129 ? -12.242 -2.484 -13.312 1 97.94 129 LYS B O 1
ATOM 2514 N N . ILE B 1 130 ? -14.047 -3.66 -13.922 1 97.75 130 ILE B N 1
ATOM 2515 C CA . ILE B 1 130 ? -13.289 -4.891 -14.141 1 97.75 130 ILE B CA 1
ATOM 2516 C C . ILE B 1 130 ? -13.57 -5.426 -15.547 1 97.75 130 ILE B C 1
ATOM 2518 O O . ILE B 1 130 ? -14.727 -5.527 -15.961 1 97.75 130 ILE B O 1
ATOM 2522 N N . SER B 1 131 ? -12.5 -5.727 -16.281 1 96.25 131 SER B N 1
ATOM 2523 C CA . SER B 1 131 ? -12.617 -6.363 -17.578 1 96.25 131 SER B CA 1
ATOM 2524 C C . SER B 1 131 ? -11.664 -7.551 -17.703 1 96.25 131 SER B C 1
ATOM 2526 O O . SER B 1 131 ? -10.469 -7.426 -17.406 1 96.25 131 SER B O 1
ATOM 2528 N N . ALA B 1 132 ? -12.266 -8.641 -18.031 1 93.31 132 ALA B N 1
ATOM 2529 C CA . ALA B 1 132 ? -11.445 -9.82 -18.281 1 93.31 132 ALA B CA 1
ATOM 2530 C C . ALA B 1 132 ? -11.453 -10.211 -19.75 1 93.31 132 ALA B C 1
ATOM 2532 O O . ALA B 1 132 ? -12.523 -10.344 -20.359 1 93.31 132 ALA B O 1
ATOM 2533 N N . TYR B 1 133 ? -10.297 -10.297 -20.359 1 88.75 133 TYR B N 1
ATOM 2534 C CA . TYR B 1 133 ? -10.164 -10.711 -21.75 1 88.75 133 TYR B CA 1
ATOM 2535 C C . TYR B 1 133 ? -8.859 -11.461 -21.984 1 88.75 133 TYR B C 1
ATOM 2537 O O . TYR B 1 133 ? -7.824 -11.109 -21.406 1 88.75 133 TYR B O 1
ATOM 2545 N N . ASP B 1 134 ? -9.141 -12.633 -22.859 1 82.25 134 ASP B N 1
ATOM 2546 C CA . ASP B 1 134 ? -8.008 -13.469 -23.219 1 82.25 134 ASP B CA 1
ATOM 2547 C C . ASP B 1 134 ? -7.305 -14.016 -21.984 1 82.25 134 ASP B C 1
ATOM 2549 O O . ASP B 1 134 ? -7.875 -14.812 -21.234 1 82.25 134 ASP B O 1
ATOM 2553 N N . SER B 1 135 ? -6.215 -13.609 -21.5 1 88.5 135 SER B N 1
ATOM 2554 C CA . SER B 1 135 ? -5.465 -14.078 -20.328 1 88.5 135 SER B CA 1
ATOM 2555 C C . SER B 1 135 ? -5.051 -12.914 -19.438 1 88.5 135 SER B C 1
ATOM 2557 O O . SER B 1 135 ? -3.947 -12.914 -18.891 1 88.5 135 SER B O 1
ATOM 2559 N N . THR B 1 136 ? -6.02 -11.977 -19.438 1 95.19 136 THR B N 1
ATOM 2560 C CA . THR B 1 136 ? -5.691 -10.812 -18.625 1 95.19 136 THR B CA 1
ATOM 2561 C C . THR B 1 136 ? -6.941 -10.266 -17.938 1 95.19 136 THR B C 1
ATOM 2563 O O . THR B 1 136 ? -8.055 -10.422 -18.453 1 95.19 136 THR B O 1
ATOM 2566 N N . VAL B 1 137 ? -6.785 -9.734 -16.766 1 96.75 137 VAL B N 1
ATOM 2567 C CA . VAL B 1 137 ? -7.816 -8.953 -16.094 1 96.75 137 VAL B CA 1
ATOM 2568 C C . VAL B 1 137 ? -7.355 -7.508 -15.938 1 96.75 137 VAL B C 1
ATOM 2570 O O . VAL B 1 137 ? -6.246 -7.254 -15.469 1 96.75 137 VAL B O 1
ATOM 2573 N N . GLU B 1 138 ? -8.156 -6.652 -16.422 1 97.5 138 GLU B N 1
ATOM 2574 C CA . GLU B 1 138 ? -7.898 -5.227 -16.25 1 97.5 138 GLU B CA 1
ATOM 2575 C C . GLU B 1 138 ? -8.828 -4.633 -15.188 1 97.5 138 GLU B C 1
ATOM 2577 O O . GLU B 1 138 ? -10.047 -4.812 -15.258 1 97.5 138 GLU B O 1
ATOM 2582 N N . VAL B 1 139 ? -8.25 -3.959 -14.195 1 98.31 139 VAL B N 1
ATOM 2583 C CA . VAL B 1 139 ? -9.016 -3.322 -13.125 1 98.31 139 VAL B CA 1
ATOM 2584 C C . VAL B 1 139 ? -8.695 -1.83 -13.078 1 98.31 139 VAL B C 1
ATOM 2586 O O . VAL B 1 139 ? -7.527 -1.437 -13.125 1 98.31 139 VAL B O 1
ATOM 2589 N N . SER B 1 140 ? -9.727 -1.015 -13.008 1 98.12 140 SER B N 1
ATOM 2590 C CA . SER B 1 140 ? -9.547 0.429 -12.891 1 98.12 140 SER B CA 1
ATOM 2591 C C . SER B 1 140 ? -10.688 1.068 -12.109 1 98.12 140 SER B C 1
ATOM 2593 O O . SER B 1 140 ? -11.672 0.403 -11.781 1 98.12 140 SER B O 1
ATOM 2595 N N . THR B 1 141 ? -10.477 2.318 -11.719 1 98.06 141 THR B N 1
ATOM 2596 C CA . THR B 1 141 ? -11.547 3.1 -11.102 1 98.06 141 THR B CA 1
ATOM 2597 C C . THR B 1 141 ? -12.133 4.094 -12.102 1 98.06 141 THR B C 1
ATOM 2599 O O . THR B 1 141 ? -11.469 4.461 -13.078 1 98.06 141 THR B O 1
ATOM 2602 N N . VAL B 1 142 ? -13.344 4.523 -11.812 1 96.69 142 VAL B N 1
ATOM 2603 C CA . VAL B 1 142 ? -13.969 5.547 -12.641 1 96.69 142 VAL B CA 1
ATOM 2604 C C . VAL B 1 142 ? -13.234 6.875 -12.461 1 96.69 142 VAL B C 1
ATOM 2606 O O . VAL B 1 142 ? -12.484 7.055 -11.5 1 96.69 142 VAL B O 1
ATOM 2609 N N . GLU B 1 143 ? -13.422 7.789 -13.344 1 91.06 143 GLU B N 1
ATOM 2610 C CA . GLU B 1 143 ? -12.672 9.039 -13.398 1 91.06 143 GLU B CA 1
ATOM 2611 C C . GLU B 1 143 ? -12.914 9.883 -12.156 1 91.06 143 GLU B C 1
ATOM 2613 O O . GLU B 1 143 ? -12 10.539 -11.656 1 91.06 143 GLU B O 1
ATOM 2618 N N . ASN B 1 144 ? -14.086 9.852 -11.539 1 90.19 144 ASN B N 1
ATOM 2619 C CA . ASN B 1 144 ? -14.422 10.734 -10.43 1 90.19 144 ASN B CA 1
ATOM 2620 C C . ASN B 1 144 ? -14.266 10.031 -9.086 1 90.19 144 ASN B C 1
ATOM 2622 O O . ASN B 1 144 ? -14.688 10.555 -8.055 1 90.19 144 ASN B O 1
ATOM 2626 N N . ALA B 1 145 ? -13.656 8.883 -9.164 1 93.5 145 ALA B N 1
ATOM 2627 C CA . ALA B 1 145 ? -13.422 8.195 -7.902 1 93.5 145 ALA B CA 1
ATOM 2628 C C . ALA B 1 145 ? -12.438 8.969 -7.031 1 93.5 145 ALA B C 1
ATOM 2630 O O . ALA B 1 145 ? -11.539 9.641 -7.543 1 93.5 145 ALA B O 1
ATOM 2631 N N . LYS B 1 146 ? -12.609 8.875 -5.727 1 88.75 146 LYS B N 1
ATOM 2632 C CA . LYS B 1 146 ? -11.742 9.586 -4.789 1 88.75 146 LYS B CA 1
ATOM 2633 C C . LYS B 1 146 ? -10.289 9.125 -4.938 1 88.75 146 LYS B C 1
ATOM 2635 O O . LYS B 1 146 ? -9.367 9.93 -4.848 1 88.75 146 LYS B O 1
ATOM 2640 N N . ARG B 1 147 ? -10.133 7.859 -5.047 1 93.62 147 ARG B N 1
ATOM 2641 C CA . ARG B 1 147 ? -8.836 7.27 -5.352 1 93.62 147 ARG B CA 1
ATOM 2642 C C . ARG B 1 147 ? -8.859 6.555 -6.699 1 93.62 147 ARG B C 1
ATOM 2644 O O . ARG B 1 147 ? -9.844 5.898 -7.039 1 93.62 147 ARG B O 1
ATOM 2651 N N . ARG B 1 148 ? -7.785 6.758 -7.426 1 96.19 148 ARG B N 1
ATOM 2652 C CA . ARG B 1 148 ? -7.719 6.184 -8.766 1 96.19 148 ARG B CA 1
ATOM 2653 C C . ARG B 1 148 ? -6.707 5.039 -8.82 1 96.19 148 ARG B C 1
ATOM 2655 O O . ARG B 1 148 ? -5.574 5.188 -8.367 1 96.19 148 ARG B O 1
ATOM 2662 N N . TYR B 1 149 ? -7.195 3.955 -9.352 1 97.88 149 TYR B N 1
ATOM 2663 C CA . TYR B 1 149 ? -6.375 2.76 -9.5 1 97.88 149 TYR B CA 1
ATOM 2664 C C . TYR B 1 149 ? -6.395 2.258 -10.938 1 97.88 149 TYR B C 1
ATOM 2666 O O . TYR B 1 149 ? -7.375 2.457 -11.656 1 97.88 149 TYR B O 1
ATOM 2674 N N . TYR B 1 150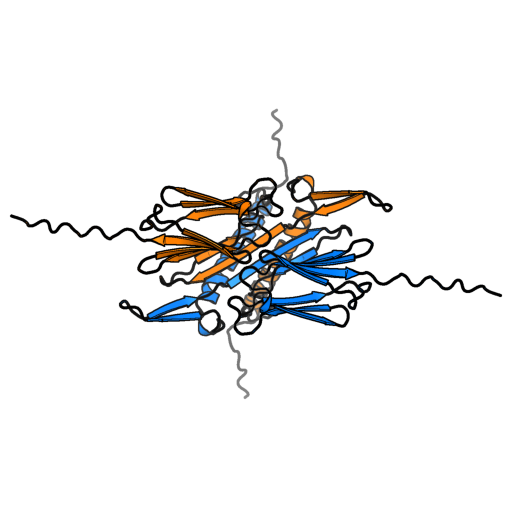 ? -5.281 1.667 -11.336 1 97.56 150 TYR B N 1
ATOM 2675 C CA . TYR B 1 150 ? -5.207 0.965 -12.609 1 97.56 150 TYR B CA 1
ATOM 2676 C C . TYR B 1 150 ? -4.223 -0.197 -12.539 1 97.56 150 TYR B C 1
ATOM 2678 O O . TYR B 1 150 ? -3.094 -0.034 -12.07 1 97.56 150 TYR B O 1
ATOM 2686 N N . LYS B 1 151 ? -4.719 -1.376 -12.93 1 96.81 151 LYS B N 1
ATOM 2687 C CA . LYS B 1 151 ? -3.879 -2.568 -12.891 1 96.81 151 LYS B CA 1
ATOM 2688 C C . LYS B 1 151 ? -4.266 -3.555 -13.984 1 96.81 151 LYS B C 1
ATOM 2690 O O . LYS B 1 151 ? -5.453 -3.779 -14.234 1 96.81 151 LYS B O 1
ATOM 2695 N N . VAL B 1 152 ? -3.281 -4.07 -14.664 1 96.19 152 VAL B N 1
ATOM 2696 C CA . VAL B 1 152 ? -3.459 -5.211 -15.562 1 96.19 152 VAL B CA 1
ATOM 2697 C C . VAL B 1 152 ? -2.773 -6.441 -14.977 1 96.19 152 VAL B C 1
ATOM 2699 O O . VAL B 1 152 ? -1.57 -6.418 -14.703 1 96.19 152 VAL B O 1
ATOM 2702 N N . VAL B 1 153 ? -3.551 -7.48 -14.758 1 95.44 153 VAL B N 1
ATOM 2703 C CA . VAL B 1 153 ? -3.033 -8.711 -14.172 1 95.44 153 VAL B CA 1
ATOM 2704 C C . VAL B 1 153 ? -3.049 -9.828 -15.211 1 95.44 153 VAL B C 1
ATOM 2706 O O . VAL B 1 153 ? -4.094 -10.125 -15.797 1 95.44 153 VAL B O 1
ATOM 2709 N N . GLU B 1 154 ? -1.884 -10.406 -15.43 1 94.69 154 GLU B N 1
ATOM 2710 C CA . GLU B 1 154 ? -1.814 -11.578 -16.297 1 94.69 154 GLU B CA 1
ATOM 2711 C C . GLU B 1 154 ? -2.254 -12.844 -15.57 1 94.69 154 GLU B C 1
ATOM 2713 O O . GLU B 1 154 ? -1.849 -13.078 -14.43 1 94.69 154 GLU B O 1
ATOM 2718 N N . LEU B 1 155 ? -3.035 -13.594 -16.297 1 94.75 155 LEU B N 1
ATOM 2719 C CA . LEU B 1 155 ? -3.564 -14.82 -15.719 1 94.75 155 LEU B CA 1
ATOM 2720 C C . LEU B 1 155 ? -2.883 -16.047 -16.312 1 94.75 155 LEU B C 1
ATOM 2722 O O . LEU B 1 155 ? -2.424 -16.016 -17.453 1 94.75 155 LEU B O 1
ATOM 2726 N N . PRO B 1 156 ? -2.867 -17.062 -15.484 1 91.75 156 PRO B N 1
ATOM 2727 C CA . PRO B 1 156 ? -2.381 -18.328 -16.062 1 91.75 156 PRO B CA 1
ATOM 2728 C C . PRO B 1 156 ? -3.199 -18.781 -17.266 1 91.75 156 PRO B C 1
ATOM 2730 O O . PRO B 1 156 ? -4.414 -18.562 -17.312 1 91.75 156 PRO B O 1
ATOM 2733 N N . PRO B 1 157 ? -2.494 -19.484 -18.172 1 89.56 157 PRO B N 1
ATOM 2734 C CA . PRO B 1 157 ? -3.168 -19.906 -19.406 1 89.56 157 PRO B CA 1
ATOM 2735 C C . PRO B 1 157 ? -4.352 -20.828 -19.141 1 89.56 157 PRO B C 1
ATOM 2737 O O . PRO B 1 157 ? -5.289 -20.891 -19.938 1 89.56 157 PRO B O 1
ATOM 2740 N N . GLU B 1 158 ? -4.344 -21.516 -18.125 1 90.88 158 GLU B N 1
ATOM 2741 C CA . GLU B 1 158 ? -5.383 -22.5 -17.828 1 90.88 158 GLU B CA 1
ATOM 2742 C C . GLU B 1 158 ? -6.621 -21.828 -17.234 1 90.88 158 GLU B C 1
ATOM 2744 O O . GLU B 1 158 ? -7.609 -22.484 -16.922 1 90.88 158 GLU B O 1
ATOM 2749 N N . THR B 1 159 ? -6.625 -20.531 -17.109 1 94.81 159 THR B N 1
ATOM 2750 C CA . THR B 1 159 ? -7.719 -19.812 -16.484 1 94.81 159 THR B CA 1
ATOM 2751 C C . THR B 1 159 ? -8.93 -19.734 -17.406 1 94.81 159 THR B C 1
ATOM 2753 O O . THR B 1 159 ? -8.789 -19.391 -18.594 1 94.81 159 THR B O 1
ATOM 2756 N N . ASP B 1 160 ? -10.156 -20.125 -16.922 1 94.56 160 ASP B N 1
ATOM 2757 C CA . ASP B 1 160 ? -11.398 -19.953 -17.656 1 94.56 160 ASP B CA 1
ATOM 2758 C C . ASP B 1 160 ? -12.055 -18.609 -17.312 1 94.56 160 ASP B C 1
ATOM 2760 O O . ASP B 1 160 ? -12.82 -18.516 -16.359 1 94.56 160 ASP B O 1
ATOM 2764 N N . ILE B 1 161 ? -11.969 -17.656 -18.156 1 93.19 161 ILE B N 1
ATOM 2765 C CA . ILE B 1 161 ? -12.336 -16.281 -17.859 1 93.19 161 ILE B CA 1
ATOM 2766 C C . ILE B 1 161 ? -13.859 -16.156 -17.781 1 93.19 161 ILE B C 1
ATOM 2768 O O . ILE B 1 161 ? -14.383 -15.219 -17.156 1 93.19 161 ILE B O 1
ATOM 2772 N N . GLU B 1 162 ? -14.562 -17.047 -18.391 1 93.5 162 GLU B N 1
ATOM 2773 C CA . GLU B 1 162 ? -16.016 -16.984 -18.422 1 93.5 162 GLU B CA 1
ATOM 277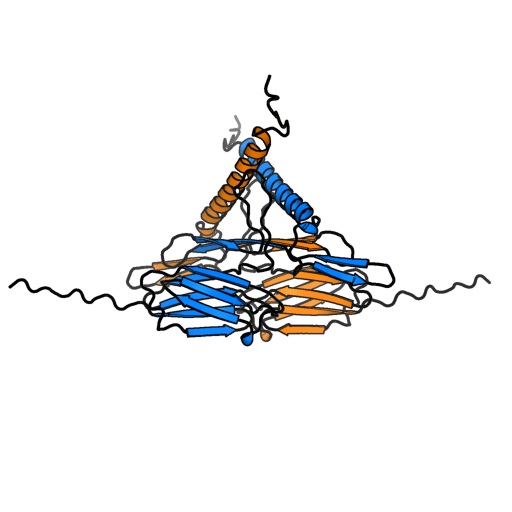4 C C . GLU B 1 162 ? -16.609 -17.312 -17.047 1 93.5 162 GLU B C 1
ATOM 2776 O O . GLU B 1 162 ? -17.797 -17.062 -16.797 1 93.5 162 GLU B O 1
ATOM 2781 N N . THR B 1 163 ? -15.828 -17.75 -16.172 1 95.25 163 THR B N 1
ATOM 2782 C CA . THR B 1 163 ? -16.312 -18.172 -14.859 1 95.25 163 THR B CA 1
ATOM 2783 C C . THR B 1 163 ? -16.047 -17.094 -13.812 1 95.25 163 THR B C 1
ATOM 2785 O O . THR B 1 163 ? -16.297 -17.297 -12.617 1 95.25 163 THR B O 1
ATOM 2788 N N . ALA B 1 164 ? -15.68 -15.977 -14.148 1 95.81 164 ALA B N 1
ATOM 2789 C CA . ALA B 1 164 ? -15.203 -14.93 -13.25 1 95.81 164 ALA B CA 1
ATOM 2790 C C . ALA B 1 164 ? -16.281 -14.547 -12.234 1 95.81 164 ALA B C 1
ATOM 2792 O O . ALA B 1 164 ? -17.453 -14.367 -12.602 1 95.81 164 ALA B O 1
ATOM 2793 N N . LYS B 1 165 ? -15.891 -14.531 -10.969 1 96.75 165 LYS B N 1
ATOM 2794 C CA . LYS B 1 165 ? -16.672 -13.969 -9.867 1 96.75 165 LYS B CA 1
ATOM 2795 C C . LYS B 1 165 ? -15.828 -12.992 -9.039 1 96.75 165 LYS B C 1
ATOM 2797 O O . LYS B 1 165 ? -14.641 -13.234 -8.805 1 96.75 165 LYS B O 1
ATOM 2802 N N . SER B 1 166 ? -16.484 -11.914 -8.641 1 97.38 166 SER B N 1
ATOM 2803 C CA . SER B 1 166 ? -15.711 -10.93 -7.895 1 97.38 166 SER B CA 1
ATOM 2804 C C . SER B 1 166 ? -16.453 -10.469 -6.645 1 97.38 166 SER B C 1
ATOM 2806 O O . SER B 1 166 ? -17.688 -10.461 -6.613 1 97.38 166 SER B O 1
ATOM 2808 N N . THR B 1 167 ? -15.758 -10.188 -5.645 1 97.56 167 THR B N 1
ATOM 2809 C CA . THR B 1 167 ? -16.25 -9.57 -4.418 1 97.56 167 THR B CA 1
ATOM 2810 C C . THR B 1 167 ? -15.352 -8.406 -4.008 1 97.56 167 THR B C 1
ATOM 2812 O O . THR B 1 167 ? -14.18 -8.352 -4.383 1 97.56 167 THR B O 1
ATOM 2815 N N . PHE B 1 168 ? -15.938 -7.438 -3.396 1 97.75 168 PHE B N 1
ATOM 2816 C CA . PHE B 1 168 ? -15.203 -6.301 -2.861 1 97.75 168 PHE B CA 1
ATOM 2817 C C . PHE B 1 168 ? -15.562 -6.059 -1.4 1 97.75 168 PHE B C 1
ATOM 2819 O O . PHE B 1 168 ? -16.688 -5.664 -1.091 1 97.75 168 PHE B O 1
ATOM 2826 N N . THR B 1 169 ? -14.555 -6.281 -0.531 1 96.5 169 THR B N 1
ATOM 2827 C CA . THR B 1 169 ? -14.797 -6.172 0.903 1 96.5 169 THR B CA 1
ATOM 2828 C C . THR B 1 169 ? -13.656 -5.434 1.591 1 96.5 169 THR B C 1
ATOM 2830 O O . THR B 1 169 ? -12.5 -5.844 1.501 1 96.5 169 THR B O 1
ATOM 2833 N N . ASN B 1 170 ? -13.953 -4.324 2.236 1 96.56 170 ASN B N 1
ATOM 2834 C CA . ASN B 1 170 ? -13.008 -3.578 3.055 1 96.56 170 ASN B CA 1
ATOM 2835 C C . ASN B 1 170 ? -11.742 -3.23 2.273 1 96.56 170 ASN B C 1
ATOM 2837 O O . ASN B 1 170 ? -10.625 -3.438 2.762 1 96.56 170 ASN B O 1
ATOM 2841 N N . GLY B 1 171 ? -11.961 -2.852 1.068 1 97.5 171 GLY B N 1
ATOM 2842 C CA . GLY B 1 171 ? -10.859 -2.324 0.287 1 97.5 171 GLY B CA 1
ATOM 2843 C C . GLY B 1 171 ? -10.086 -3.4 -0.452 1 97.5 171 GLY B C 1
ATOM 2844 O O . GLY B 1 171 ? -9.008 -3.137 -0.995 1 97.5 171 GLY B O 1
ATOM 2845 N N . ILE B 1 172 ? -10.617 -4.633 -0.428 1 98 172 ILE B N 1
ATOM 2846 C CA . ILE B 1 172 ? -9.977 -5.73 -1.146 1 98 172 ILE B CA 1
ATOM 2847 C C . ILE B 1 172 ? -10.898 -6.219 -2.262 1 98 172 ILE B C 1
ATOM 2849 O O . ILE B 1 172 ? -12.039 -6.617 -2.006 1 98 172 ILE B O 1
ATOM 2853 N N . LEU B 1 173 ? -10.383 -6.199 -3.459 1 98.38 173 LEU B N 1
ATOM 2854 C CA . LEU B 1 173 ? -11.062 -6.824 -4.59 1 98.38 173 LEU B CA 1
ATOM 2855 C C . LEU B 1 173 ? -10.562 -8.25 -4.801 1 98.38 173 LEU B C 1
ATOM 2857 O O . LEU B 1 173 ? -9.359 -8.484 -4.93 1 98.38 173 LEU B O 1
ATOM 2861 N N . GLU B 1 174 ? -11.469 -9.172 -4.754 1 97.75 174 GLU B N 1
ATOM 2862 C CA . GLU B 1 174 ? -11.141 -10.562 -5.051 1 97.75 174 GLU B CA 1
ATOM 2863 C C . GLU B 1 174 ? -11.852 -11.039 -6.316 1 97.75 174 GLU B C 1
ATOM 2865 O O . GLU B 1 174 ? -13.062 -10.891 -6.441 1 97.75 174 GLU B O 1
ATOM 2870 N N . ILE B 1 175 ? -11.094 -11.547 -7.215 1 98 175 ILE B N 1
ATOM 2871 C CA . ILE B 1 175 ? -11.633 -12.133 -8.438 1 98 175 ILE B CA 1
ATOM 2872 C C . ILE B 1 175 ? -11.234 -13.602 -8.523 1 98 175 ILE B C 1
ATOM 2874 O O . ILE B 1 175 ? -10.047 -13.938 -8.414 1 98 175 ILE B O 1
ATOM 2878 N N . THR B 1 176 ? -12.188 -14.422 -8.734 1 97 176 THR B N 1
ATOM 2879 C CA . THR B 1 176 ? -11.93 -15.859 -8.797 1 97 176 THR B CA 1
ATOM 2880 C C . THR B 1 176 ? -12.359 -16.422 -10.148 1 97 176 THR B C 1
ATOM 2882 O O . THR B 1 176 ? -13.398 -16.047 -10.688 1 97 176 THR B O 1
ATOM 2885 N N . PHE B 1 177 ? -11.492 -17.344 -10.609 1 96.75 177 PHE B N 1
ATOM 2886 C CA . PHE B 1 177 ? -11.75 -18.062 -11.844 1 96.75 177 PHE B CA 1
ATOM 2887 C C . PHE B 1 177 ? -11.617 -19.562 -11.633 1 96.75 177 PHE B C 1
ATOM 2889 O O . PHE B 1 177 ? -10.812 -20.016 -10.82 1 96.75 177 PHE B O 1
ATOM 2896 N N . ASN B 1 178 ? -12.359 -20.297 -12.445 1 95.94 178 ASN B N 1
ATOM 2897 C CA . ASN B 1 178 ? -12.086 -21.719 -12.539 1 95.94 178 ASN B CA 1
ATOM 2898 C C . ASN B 1 178 ? -11 -22.016 -13.57 1 95.94 178 ASN B C 1
ATOM 2900 O O . ASN B 1 178 ? -10.773 -21.219 -14.484 1 95.94 178 ASN B O 1
ATOM 2904 N N . LYS B 1 179 ? -10.32 -23.078 -13.289 1 92.69 179 LYS B N 1
ATOM 2905 C CA . LYS B 1 179 ? -9.391 -23.547 -14.312 1 92.69 179 LYS B CA 1
ATOM 2906 C C . LYS B 1 179 ? -10.109 -24.328 -15.398 1 92.69 179 LYS B C 1
ATOM 2908 O O . LYS B 1 179 ? -11.109 -25 -15.125 1 92.69 179 LYS B O 1
ATOM 2913 N N . LYS B 1 180 ? -9.477 -24.266 -16.609 1 89.31 180 LYS B N 1
ATOM 2914 C CA . LYS B 1 180 ? -10.039 -25.016 -17.719 1 89.31 180 LYS B CA 1
ATOM 2915 C C . LYS B 1 180 ? -9.852 -26.516 -17.516 1 89.31 180 LYS B C 1
ATOM 2917 O O . LYS B 1 180 ? -8.844 -26.953 -16.953 1 89.31 180 LYS B O 1
ATOM 2922 N N . ALA B 1 181 ? -10.906 -27.312 -17.781 1 78.12 181 ALA B N 1
ATOM 2923 C CA . ALA B 1 181 ? -10.828 -28.766 -17.703 1 78.12 181 ALA B CA 1
ATOM 2924 C C . ALA B 1 181 ? -9.75 -29.312 -18.625 1 78.12 181 ALA B C 1
ATOM 2926 O O . ALA B 1 181 ? -9.523 -28.766 -19.703 1 78.12 181 ALA B O 1
ATOM 2927 N N . LYS B 1 182 ? -8.789 -30.062 -18.031 1 69.44 182 LYS B N 1
ATOM 2928 C CA . LYS B 1 182 ? -7.781 -30.703 -18.875 1 69.44 182 LYS B CA 1
ATOM 2929 C C . LYS B 1 182 ? -8.43 -31.5 -20 1 69.44 182 LYS B C 1
ATOM 2931 O O . LYS B 1 182 ? -9.398 -32.219 -19.781 1 69.44 182 LYS B O 1
ATOM 2936 N N . PRO B 1 183 ? -7.977 -31.062 -21.172 1 60.12 183 PRO B N 1
ATOM 2937 C CA . PRO B 1 183 ? -8.531 -31.875 -22.25 1 60.12 183 PRO B CA 1
ATOM 2938 C C . PRO B 1 183 ? -8.32 -33.375 -22.031 1 60.12 183 PRO B C 1
ATOM 2940 O O . PRO B 1 183 ? -7.27 -33.781 -21.531 1 60.12 183 PRO B O 1
ATOM 2943 N N . LYS B 1 184 ? -9.359 -34.062 -21.625 1 56.91 184 LYS B N 1
ATOM 2944 C CA . LYS B 1 184 ? -9.273 -35.531 -21.625 1 56.91 184 LYS B CA 1
ATOM 2945 C C . LYS B 1 184 ? -8.57 -36.031 -22.875 1 56.91 184 LYS B C 1
ATOM 2947 O O . LYS B 1 184 ? -8.961 -35.688 -23.984 1 56.91 184 LYS B O 1
ATOM 2952 N N . GLY B 1 185 ? -7.281 -36.125 -22.766 1 55.66 185 GLY B N 1
ATOM 2953 C CA . GLY B 1 185 ? -6.594 -36.75 -23.891 1 55.66 185 GLY B CA 1
ATOM 2954 C C . GLY B 1 185 ? -7.434 -37.781 -24.594 1 55.66 185 GLY B C 1
ATOM 2955 O O . GLY B 1 185 ? -8.281 -38.438 -23.969 1 55.66 185 GLY B O 1
ATOM 2956 N N . ARG B 1 186 ? -7.746 -37.375 -25.75 1 57.03 186 ARG B N 1
ATOM 2957 C CA . ARG B 1 186 ? -8.484 -38.344 -26.562 1 57.03 186 ARG B CA 1
ATOM 2958 C C . ARG B 1 186 ? -7.68 -39.625 -26.75 1 57.03 186 ARG B C 1
ATOM 2960 O O . ARG B 1 186 ? -6.52 -39.594 -27.156 1 57.03 186 ARG B O 1
ATOM 2967 N N . GLU B 1 187 ? -7.965 -40.531 -25.984 1 57.09 187 GLU B N 1
ATOM 2968 C CA . GLU B 1 187 ? -7.363 -41.844 -26.281 1 57.09 187 GLU B CA 1
ATOM 2969 C C . GLU B 1 187 ? -7.555 -42.219 -27.75 1 57.09 187 GLU B C 1
ATOM 2971 O O . GLU B 1 187 ? -8.68 -42.219 -28.25 1 57.09 187 GLU B O 1
ATOM 2976 N N . ILE B 1 188 ? -6.625 -41.781 -28.438 1 61.75 188 ILE B N 1
ATOM 2977 C CA . ILE B 1 188 ? -6.691 -42.219 -29.828 1 61.75 188 ILE B CA 1
ATOM 2978 C C . ILE B 1 188 ? -6.414 -43.719 -29.891 1 61.75 188 ILE B C 1
ATOM 2980 O O . ILE B 1 188 ? -5.348 -44.188 -29.484 1 61.75 188 ILE B O 1
ATOM 2984 N N . LYS B 1 189 ? -7.449 -44.5 -29.906 1 58.38 189 LYS B N 1
ATOM 2985 C CA . LYS B 1 189 ? -7.297 -45.938 -30.156 1 58.38 189 LYS B CA 1
ATOM 2986 C C . LYS B 1 189 ? -6.703 -46.188 -31.531 1 58.38 189 LYS B C 1
ATOM 2988 O O . LYS B 1 189 ? -7.176 -45.625 -32.531 1 58.38 189 LYS B O 1
ATOM 2993 N N . VAL B 1 190 ? -5.457 -46.469 -31.5 1 63.84 190 VAL B N 1
ATOM 2994 C CA . VAL B 1 190 ? -4.898 -46.969 -32.75 1 63.84 190 VAL B CA 1
ATOM 2995 C C . VAL B 1 190 ? -5.648 -48.219 -33.219 1 63.84 190 VAL B C 1
ATOM 2997 O O . VAL B 1 190 ? -5.762 -49.188 -32.469 1 63.84 190 VAL B O 1
ATOM 3000 N N . GLU B 1 191 ? -6.574 -48 -34.125 1 53.91 191 GLU B N 1
ATOM 3001 C CA . GLU B 1 191 ? -7.016 -49.219 -34.781 1 53.91 191 GLU B CA 1
ATOM 3002 C C . GLU B 1 191 ? -5.867 -49.906 -35.531 1 53.91 191 GLU B C 1
ATOM 3004 O O . GLU B 1 191 ? -4.996 -49.219 -36.062 1 53.91 191 GLU B O 1
#

Secondary structure (DSSP, 8-state):
--------S-HHHHHHHHHHHHHHHHHHHHHHHHHHH-GGGS-GGGEEEEEETTEEEEEEEEEEEEEEEEE-TT--EEEEEEEEEE---SSS-PPEEEEEEE--EEEEE-SSEEEEEEE-TT--GGGEEEEEETTEEEEEE-TT-SS-BEEEEE--TTEEEEEEEEEEETTEEEEEEEEPPP---------/--------S-HHHHHHHHHHHHHHHHHHHHHHHHHHH-GGGS-GGGEEEEEETTEEEEEEEEEEEEEEEEE-TT--EEEEEEEEEE---SSS-PPEEEEEEE--EEEEE-SSEEEEEEE-TT--GGGEEEEEETTEEEEEE-TT-SS-BEEEEE--TTEEEEEEEEEEETTEEEEEEEEPPP---------

Nearest PDB structures (foldseek):
  3w1z-assembly1_B  TM=7.191E-01  e=5.614E-07  Schizosaccharomyces pombe 972h-
  3w1z-assembly1_D  TM=7.651E-01  e=7.302E-06  Schizosaccharomyces pombe 972h-
  6l6m-assembly1_A  TM=8.303E-01  e=5.340E-05  Entamoeba histolytica
  2jki-assembly3_U  TM=8.137E-01  e=5.346E-04  Arabidopsis thaliana
  1rl1-assembly1_A  TM=7.238E-01  e=2.316E-03  Homo sapiens

InterPro domains:
  IPR002068 Alpha crystallin/Hsp20 domain [PF00011] (107-190)
  IPR002068 Alpha crystallin/Hsp20 domain [PS01031] (95-191)
  IPR008978 HSP20-like chaperone [G3DSA:2.60.40.790] (95-181)
  IPR008978 HSP20-like chaperone [SSF49764] (96-191)

Radius of gyration: 25.11 Å; Cα contacts (8 Å, |Δi|>4): 712; chains: 2; bounding box: 70×98×77 Å

Organism: Nitrososphaera gargensis (strain Ga9.2) (NCBI:txid1237085)

Foldseek 3Di:
DDPPPCPPPDPPVVVVVVVVVVVVVVVVVVLLVVQQVPVVQAPPLQWDWDADPVGIDIGGDDFDKDKDWDAAPVRDIDIDIWTQWAQDPDPVRRTHGDQATAWDWDWYDDPWKIKIKTAAAQWDPVQWDWDDDDQKIWIWGHPPTPHTHTDIGGHDPQWDRVAWDWDDDNRMIMIMTTGHPPPPPDPPPDD/DDPPPPVPPDPPPVVVVVVVVVVVVVVVVVLLVVQQPPVVQAPPLQWDWDADPVGIDIGGDDFDKDKDWDAAPVRDIDIDIWTQWAQDPDPVRRTHGDQATAWDWDWYDDPWKIKIKTAAAQWDPVQWDWDDDQQKIWIWGHPPRPHTHTDIDGHDNQWDRVAWDWDDDNRMIMIMTTGHDPPPPDPPPDD

Solvent-accessible surface area (backbone atoms only — not comparable to full-atom values): 21344 Å² total; per-residue (Å²): 138,81,82,78,80,74,72,75,83,64,76,63,64,44,51,50,52,48,51,46,47,56,46,46,53,49,47,49,50,46,48,49,50,52,50,68,64,38,59,90,65,46,44,66,88,30,49,46,75,48,80,47,99,92,39,83,30,51,30,37,45,76,42,29,38,34,38,36,35,34,25,41,70,84,62,53,76,45,76,45,74,29,27,22,51,39,84,40,90,49,71,74,66,55,59,46,64,49,69,40,29,26,49,56,67,47,78,47,70,57,98,59,35,36,38,36,42,34,50,43,48,51,39,56,75,89,36,55,45,78,47,77,54,94,50,29,38,38,39,34,39,42,91,84,38,88,45,41,38,42,43,77,44,83,47,62,86,53,55,30,74,90,53,60,45,72,49,74,50,33,11,27,39,37,36,37,26,36,46,54,77,72,76,71,72,72,78,72,74,80,124,136,82,83,77,80,74,72,74,85,65,79,60,64,41,50,48,52,46,51,46,47,55,46,47,52,49,46,48,51,48,48,49,52,52,51,69,64,36,58,90,65,46,45,66,86,30,50,47,75,48,80,46,100,91,39,82,33,50,29,36,45,78,43,29,37,34,39,38,36,34,26,41,71,84,63,52,76,46,76,44,75,28,28,22,51,39,83,40,90,50,75,75,67,56,58,46,65,49,69,40,28,26,48,56,69,47,78,48,67,57,97,58,35,37,37,37,41,34,50,43,49,51,40,56,73,89,36,55,44,79,47,75,54,93,49,34,38,38,39,33,39,42,91,85,39,89,44,42,37,45,44,76,43,80,48,62,86,53,52,30,72,90,53,60,45,74,50,74,52,33,12,26,38,38,38,36,26,35,46,54,78,73,75,70,72,72,79,73,73,80,124